Protein AF-A0A418PLF1-F1 (afdb_monomer)

Secondary structure (DSSP, 8-state):
---------PPPHHHHHHHHHHHHHHHHHHHHHHHHHHHHHHHHHHHHHHHHHHHHHHHHHHHHHHHHHHHHGGGS-HHHHHHHHHHHHTT--HHHHHHHHHHHHHHHHHH---HHHHHHHHHHHHHHHHHHHHHHHHHHHHHSTTS---HHHHHHHHHHHHHHHHHHHHHHHHHHHHHHHHHHHHHHHHHHHHHHTT-

Sequence (199 aa):
MALSGSRSFSQTWDELFRQKETQKEYLLLQIGELRLQSGLLKDANRIASIGLNAIGSWRGLEKELHEDFFNSHRRLGPGSQEALKRLNLSGATPELLEIRIGKSSRYWMTQSTDPLFLHWTEKIHQGLLNQCSALKEELLLILGNELQLEDAERAKRIDQLTDQFGGLHRDLSAVQQASLIRLSHQKYLEYELKLLNRF

Mean predicted aligned error: 14.04 Å

Structure (mmCIF, N/CA/C/O backbone):
data_AF-A0A418PLF1-F1
#
_entry.id   AF-A0A418PLF1-F1
#
loop_
_atom_site.group_PDB
_atom_site.id
_atom_site.type_symbol
_atom_site.label_atom_id
_atom_site.label_alt_id
_atom_site.label_comp_id
_atom_site.label_asym_id
_atom_site.label_entity_id
_atom_site.label_seq_id
_atom_site.pdbx_PDB_ins_code
_atom_site.Cartn_x
_atom_site.Cartn_y
_atom_site.Cartn_z
_atom_site.occupancy
_atom_site.B_iso_or_equiv
_atom_site.auth_seq_id
_atom_site.auth_comp_id
_atom_site.auth_asym_id
_atom_site.auth_atom_id
_atom_site.pdbx_PDB_model_num
ATOM 1 N N . MET A 1 1 ? 80.986 -34.439 -13.571 1.00 44.78 1 MET A N 1
ATOM 2 C CA . MET A 1 1 ? 80.891 -32.966 -13.611 1.00 44.78 1 MET A CA 1
ATOM 3 C C . MET A 1 1 ? 81.075 -32.531 -15.059 1.00 44.78 1 MET A C 1
ATOM 5 O O . MET A 1 1 ? 82.186 -32.636 -15.547 1.00 44.78 1 MET A O 1
ATOM 9 N N . ALA A 1 2 ? 80.002 -32.160 -15.762 1.00 40.72 2 ALA A N 1
ATOM 10 C CA . ALA A 1 2 ? 80.029 -31.306 -16.957 1.00 40.72 2 ALA A CA 1
ATOM 11 C C . ALA A 1 2 ? 78.580 -30.949 -17.316 1.00 40.72 2 ALA A C 1
ATOM 13 O O . ALA A 1 2 ? 77.732 -31.824 -17.471 1.00 40.72 2 ALA A O 1
ATOM 14 N N . LEU A 1 3 ? 78.311 -29.648 -17.329 1.00 45.47 3 LEU A N 1
ATOM 15 C CA . LEU A 1 3 ? 77.004 -29.010 -17.404 1.00 45.47 3 LEU A CA 1
ATOM 16 C C . LEU A 1 3 ? 76.482 -29.022 -18.847 1.00 45.47 3 LEU A C 1
ATOM 18 O O . LEU A 1 3 ? 77.189 -28.617 -19.768 1.00 45.47 3 LEU A O 1
ATOM 22 N N . SER A 1 4 ? 75.234 -29.458 -19.028 1.00 46.69 4 SER A N 1
ATOM 23 C CA . SER A 1 4 ? 74.489 -29.299 -20.279 1.00 46.69 4 SER A CA 1
ATOM 24 C C . SER A 1 4 ? 74.198 -27.814 -20.495 1.00 46.69 4 SER A C 1
ATOM 26 O O . SER A 1 4 ? 73.423 -27.217 -19.751 1.00 46.69 4 SER A O 1
ATOM 28 N N . GLY A 1 5 ? 74.847 -27.213 -21.493 1.00 47.91 5 GLY A N 1
ATOM 29 C CA . GLY A 1 5 ? 74.649 -25.820 -21.878 1.00 47.91 5 GLY A CA 1
ATOM 30 C C . GLY A 1 5 ? 73.261 -25.588 -22.469 1.00 47.91 5 GLY A C 1
ATOM 31 O O . GLY A 1 5 ? 72.987 -25.953 -23.612 1.00 47.91 5 GLY A O 1
ATOM 32 N N . SER A 1 6 ? 72.390 -24.947 -21.696 1.00 53.34 6 SER A N 1
ATOM 33 C CA . SER A 1 6 ? 71.121 -24.404 -22.170 1.00 53.34 6 SER A CA 1
ATOM 34 C C . SER A 1 6 ? 71.412 -23.228 -23.103 1.00 53.34 6 SER A C 1
ATOM 36 O O . SER A 1 6 ? 71.920 -22.196 -22.668 1.00 53.34 6 SER A O 1
ATOM 38 N N . ARG A 1 7 ? 71.097 -23.365 -24.396 1.00 47.72 7 ARG A N 1
ATOM 39 C CA . ARG A 1 7 ? 71.069 -22.232 -25.330 1.00 47.72 7 ARG A CA 1
ATOM 40 C C . ARG A 1 7 ? 69.997 -21.254 -24.849 1.00 47.72 7 ARG A C 1
ATOM 42 O O . ARG A 1 7 ? 68.809 -21.513 -25.020 1.00 47.72 7 ARG A O 1
ATOM 49 N N . SER A 1 8 ? 70.406 -20.150 -24.231 1.00 53.91 8 SER A N 1
ATOM 50 C CA . SER A 1 8 ? 69.512 -19.035 -23.947 1.00 53.91 8 SER A CA 1
ATOM 51 C C . SER A 1 8 ? 69.210 -18.333 -25.268 1.00 53.91 8 SER A C 1
ATOM 53 O O . SER A 1 8 ? 70.040 -17.584 -25.784 1.00 53.91 8 SER A O 1
ATOM 55 N N . PHE A 1 9 ? 68.041 -18.593 -25.843 1.00 57.88 9 PHE A N 1
ATOM 56 C CA . PHE A 1 9 ? 67.468 -17.672 -26.816 1.00 57.88 9 PHE A CA 1
ATOM 57 C C . PHE A 1 9 ? 67.209 -16.355 -26.078 1.00 57.88 9 PHE A C 1
ATOM 59 O O . PHE A 1 9 ? 66.324 -16.275 -25.228 1.00 57.88 9 PHE A O 1
ATOM 66 N N . SER A 1 10 ? 68.043 -15.345 -26.326 1.00 62.28 10 SER A N 1
ATOM 67 C CA . SER A 1 10 ? 67.745 -13.987 -25.883 1.00 62.28 10 SER A CA 1
ATOM 68 C C . SER A 1 10 ? 66.500 -13.531 -26.629 1.00 62.28 10 SER A C 1
ATOM 70 O O . SER A 1 10 ? 66.473 -13.626 -27.858 1.00 62.28 10 SER A O 1
ATOM 72 N N . GLN A 1 11 ? 65.497 -13.048 -25.897 1.00 60.09 11 GLN A N 1
ATOM 73 C CA . GLN A 1 11 ? 64.293 -12.484 -26.501 1.00 60.09 11 GLN A CA 1
ATOM 74 C C . GLN A 1 11 ? 64.693 -11.441 -27.542 1.00 60.09 11 GLN A C 1
ATOM 76 O O . GLN A 1 11 ? 65.498 -10.545 -27.269 1.00 60.09 11 GLN A O 1
ATOM 81 N N . THR A 1 12 ? 64.166 -11.596 -28.749 1.00 71.88 12 THR A N 1
ATOM 82 C CA . THR A 1 12 ? 64.401 -10.623 -29.817 1.00 71.88 12 THR A CA 1
ATOM 83 C C . THR A 1 12 ? 63.711 -9.305 -29.473 1.00 71.88 12 THR A C 1
ATOM 85 O O . THR A 1 12 ? 62.715 -9.281 -28.748 1.00 71.88 12 THR A O 1
ATOM 88 N N . TRP A 1 13 ? 64.234 -8.181 -29.974 1.00 65.88 13 TRP A N 1
ATOM 89 C CA . TRP A 1 13 ? 63.613 -6.870 -29.751 1.00 65.88 13 TRP A CA 1
ATOM 90 C C . TRP A 1 13 ? 62.137 -6.872 -30.171 1.00 65.88 13 TRP A C 1
ATOM 92 O O . TRP A 1 13 ? 61.305 -6.352 -29.434 1.00 65.88 13 TRP A O 1
ATOM 102 N N . ASP A 1 14 ? 61.797 -7.561 -31.263 1.00 65.38 14 ASP A N 1
ATOM 103 C CA . ASP A 1 14 ? 60.417 -7.736 -31.726 1.00 65.38 14 ASP A CA 1
ATOM 104 C C . ASP A 1 14 ? 59.530 -8.513 -30.733 1.00 65.38 14 ASP A C 1
ATOM 106 O O . ASP A 1 14 ? 58.369 -8.151 -30.532 1.00 65.38 14 ASP A O 1
ATOM 110 N N . GLU A 1 15 ? 60.056 -9.531 -30.041 1.00 69.00 15 GLU A N 1
ATOM 111 C CA . GLU A 1 15 ? 59.336 -10.224 -28.959 1.00 69.00 15 GLU A CA 1
ATOM 112 C C . GLU A 1 15 ? 59.131 -9.330 -27.735 1.00 69.00 15 GLU A C 1
ATOM 114 O O . GLU A 1 15 ? 58.056 -9.342 -27.137 1.00 69.00 15 GLU A O 1
ATOM 119 N N . LEU A 1 16 ? 60.135 -8.527 -27.377 1.00 73.19 16 LEU A N 1
ATOM 120 C CA . LEU A 1 16 ? 60.061 -7.572 -26.268 1.00 73.19 16 LEU A CA 1
ATOM 121 C C . LEU A 1 16 ? 59.040 -6.460 -26.543 1.00 73.19 16 LEU A C 1
ATOM 123 O O . LEU A 1 16 ? 58.307 -6.050 -25.638 1.00 73.19 16 LEU A O 1
ATOM 127 N N . PHE A 1 17 ? 58.967 -5.983 -27.788 1.00 69.00 17 PHE A N 1
ATOM 128 C CA . PHE A 1 17 ? 57.969 -5.002 -28.206 1.00 69.00 17 PHE A CA 1
ATOM 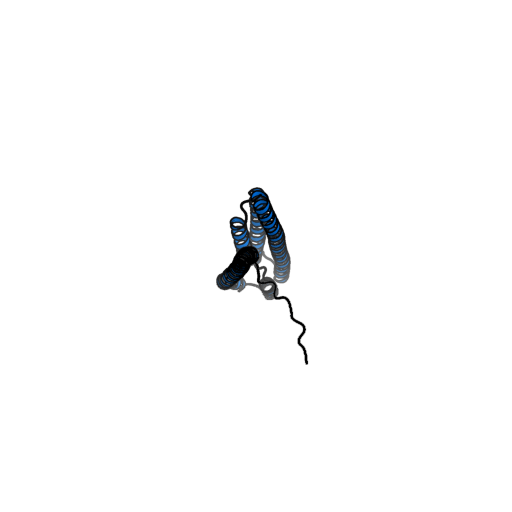129 C C . PHE A 1 17 ? 56.560 -5.609 -28.242 1.00 69.00 17 PHE A C 1
ATOM 131 O O . PHE A 1 17 ? 55.656 -5.018 -27.644 1.00 69.00 17 PHE A O 1
ATOM 138 N N . ARG A 1 18 ? 56.375 -6.815 -28.803 1.00 70.12 18 ARG A N 1
ATOM 139 C CA . ARG A 1 18 ? 55.071 -7.510 -28.791 1.00 70.12 18 ARG A CA 1
ATOM 140 C C . ARG A 1 18 ? 54.601 -7.856 -27.379 1.00 70.12 18 ARG A C 1
ATOM 142 O O . ARG A 1 18 ? 53.444 -7.621 -27.063 1.00 70.12 18 ARG A O 1
ATOM 149 N N . GLN A 1 19 ? 55.478 -8.330 -26.490 1.00 69.50 19 GLN A N 1
ATOM 150 C CA . GLN A 1 19 ? 55.105 -8.616 -25.096 1.00 69.50 19 GLN A CA 1
ATOM 151 C C . GLN A 1 19 ? 54.603 -7.372 -24.360 1.00 69.50 19 GLN A C 1
ATOM 153 O O . GLN A 1 19 ? 53.626 -7.446 -23.616 1.00 69.50 19 GLN A O 1
ATOM 158 N N . LYS A 1 20 ? 55.244 -6.217 -24.571 1.00 71.31 20 LYS A N 1
ATOM 159 C CA . LYS A 1 20 ? 54.795 -4.952 -23.974 1.00 71.31 20 LYS A CA 1
ATOM 160 C C . LYS A 1 20 ? 53.464 -4.478 -24.548 1.00 71.31 20 LYS A C 1
ATOM 162 O O . LYS A 1 20 ? 52.674 -3.886 -23.817 1.00 71.31 20 LYS A O 1
ATOM 167 N N . GLU A 1 21 ? 53.216 -4.711 -25.830 1.00 72.06 21 GLU A N 1
ATOM 168 C CA . GLU A 1 21 ? 51.938 -4.408 -26.475 1.00 72.06 21 GLU A CA 1
ATOM 169 C C . GLU A 1 21 ? 50.812 -5.289 -25.913 1.00 72.06 21 GLU A C 1
ATOM 171 O O . GLU A 1 21 ? 49.817 -4.767 -25.412 1.00 72.06 21 GLU A O 1
ATOM 176 N N . THR A 1 22 ? 51.031 -6.603 -25.829 1.00 73.62 22 THR A N 1
ATOM 177 C CA . THR A 1 22 ? 50.075 -7.555 -25.241 1.00 73.62 22 THR A CA 1
ATOM 178 C C . THR A 1 22 ? 49.804 -7.267 -23.759 1.00 73.62 22 THR A C 1
ATOM 180 O O . THR A 1 22 ? 48.664 -7.334 -23.305 1.00 73.62 22 THR A O 1
ATOM 183 N N . GLN A 1 23 ? 50.820 -6.877 -22.980 1.00 71.00 23 GLN A N 1
ATOM 184 C CA . GLN A 1 23 ? 50.623 -6.471 -21.581 1.00 71.00 23 GLN A CA 1
ATOM 185 C C . GLN A 1 23 ? 49.741 -5.226 -21.448 1.00 71.00 23 GLN A C 1
ATOM 187 O O . GLN A 1 23 ? 48.938 -5.148 -20.519 1.00 71.00 23 GLN A O 1
ATOM 192 N N . LYS A 1 24 ? 49.860 -4.261 -22.368 1.00 69.19 24 LYS A N 1
ATOM 193 C CA . LYS A 1 24 ? 48.998 -3.071 -22.378 1.00 69.19 24 LYS A CA 1
ATOM 194 C C . LYS A 1 24 ? 47.545 -3.429 -22.690 1.00 69.19 24 LYS A C 1
ATOM 196 O O . LYS A 1 24 ? 46.654 -2.879 -22.047 1.00 69.19 24 LYS A O 1
ATOM 201 N N . GLU A 1 25 ? 47.302 -4.359 -23.613 1.00 67.75 25 GLU A N 1
ATOM 202 C CA . GLU A 1 25 ? 45.951 -4.856 -23.917 1.00 67.75 25 GLU A CA 1
ATOM 203 C C . GLU A 1 25 ? 45.311 -5.556 -22.712 1.00 67.75 25 GLU A C 1
ATOM 205 O O . GLU A 1 25 ? 44.173 -5.247 -22.352 1.00 67.75 25 GLU A O 1
ATOM 210 N N . TYR A 1 26 ? 46.056 -6.426 -22.022 1.00 61.84 26 TYR A N 1
ATOM 211 C CA . TYR A 1 26 ? 45.576 -7.068 -20.793 1.00 61.84 26 TYR A CA 1
ATOM 212 C C . TYR A 1 26 ? 45.258 -6.055 -19.688 1.00 61.84 26 TYR A C 1
ATOM 214 O O . TYR A 1 26 ? 44.235 -6.182 -19.014 1.00 61.84 26 TYR A O 1
ATOM 222 N N . LEU A 1 27 ? 46.093 -5.025 -19.519 1.00 68.75 27 LEU A N 1
ATOM 223 C CA . LEU A 1 27 ? 45.847 -3.971 -18.533 1.00 68.75 27 LEU A CA 1
ATOM 224 C C . LEU A 1 27 ? 44.577 -3.168 -18.857 1.00 68.75 27 LEU A C 1
ATOM 226 O O . LEU A 1 27 ? 43.816 -2.821 -17.956 1.00 68.75 27 LEU A O 1
ATOM 230 N N . LEU A 1 28 ? 44.322 -2.890 -20.139 1.00 56.00 28 LEU A N 1
ATOM 231 C CA . LEU A 1 28 ? 43.099 -2.221 -20.593 1.00 56.00 28 LEU A CA 1
ATOM 232 C C . LEU A 1 28 ? 41.850 -3.064 -20.312 1.00 56.00 28 LEU A C 1
ATOM 234 O O . LEU A 1 28 ? 40.846 -2.519 -19.846 1.00 56.00 28 LEU A O 1
ATOM 238 N N . LEU A 1 29 ? 41.925 -4.380 -20.534 1.00 58.84 29 LEU A N 1
ATOM 239 C CA . LEU A 1 29 ? 40.847 -5.312 -20.201 1.00 58.84 29 LEU A CA 1
ATOM 240 C C . LEU A 1 29 ? 40.550 -5.310 -18.695 1.00 58.84 29 LEU A C 1
ATOM 242 O O . LEU A 1 29 ? 39.398 -5.144 -18.297 1.00 58.84 29 LEU A O 1
ATOM 246 N N . GLN A 1 30 ? 41.591 -5.386 -17.862 1.00 56.16 30 GLN A N 1
ATOM 247 C CA . GLN A 1 30 ? 41.463 -5.347 -16.401 1.00 56.16 30 GLN A CA 1
ATOM 248 C C . GLN A 1 30 ? 40.863 -4.023 -15.905 1.00 56.16 30 GLN A C 1
ATOM 250 O O . GLN A 1 30 ? 40.005 -4.013 -15.024 1.00 56.16 30 GLN A O 1
ATOM 255 N N . ILE A 1 31 ? 41.254 -2.891 -16.500 1.00 67.81 31 ILE A N 1
ATOM 256 C CA . ILE A 1 31 ? 40.656 -1.582 -16.193 1.00 67.81 31 ILE A CA 1
ATOM 257 C C . ILE A 1 31 ? 39.174 -1.549 -16.598 1.00 67.81 31 ILE A C 1
ATOM 259 O O . ILE A 1 31 ? 38.354 -0.964 -15.885 1.00 67.81 31 ILE A O 1
ATOM 263 N N . GLY A 1 32 ? 38.811 -2.169 -17.723 1.00 49.88 32 GLY A N 1
ATOM 264 C CA . GLY A 1 32 ? 37.422 -2.309 -18.163 1.00 49.88 32 GLY A CA 1
ATOM 265 C C . GLY A 1 32 ? 36.574 -3.137 -17.193 1.00 49.88 32 GLY A C 1
ATOM 266 O O . GLY A 1 32 ? 35.483 -2.713 -16.808 1.00 49.88 32 GLY A O 1
ATOM 267 N N . GLU A 1 33 ? 37.102 -4.270 -16.740 1.00 50.25 33 GLU A N 1
ATOM 268 C CA . GLU A 1 33 ? 36.430 -5.189 -15.818 1.00 50.25 33 GLU A CA 1
ATOM 269 C C . GLU A 1 33 ? 36.221 -4.564 -14.428 1.00 50.25 33 GLU A C 1
ATOM 271 O O . GLU A 1 33 ? 35.115 -4.592 -13.881 1.00 50.25 33 GLU A O 1
ATOM 276 N N . LEU A 1 34 ? 37.237 -3.866 -13.907 1.00 57.78 34 LEU A N 1
ATOM 277 C CA . LEU A 1 34 ? 37.142 -3.104 -12.656 1.00 57.78 34 LEU A CA 1
ATOM 278 C C . LEU A 1 34 ? 36.112 -1.966 -12.738 1.00 57.78 34 LEU A C 1
ATOM 280 O O . LEU A 1 34 ? 35.411 -1.686 -11.763 1.00 57.78 34 LEU A O 1
ATOM 284 N N . ARG A 1 35 ? 35.969 -1.315 -13.901 1.00 54.28 35 ARG A N 1
ATOM 285 C CA . ARG A 1 35 ? 34.933 -0.288 -14.118 1.00 54.28 35 ARG A CA 1
ATOM 286 C C . ARG A 1 35 ? 33.529 -0.884 -14.121 1.00 54.28 35 ARG A C 1
ATOM 288 O O . ARG A 1 35 ? 32.618 -0.264 -13.574 1.00 54.28 35 ARG A O 1
ATOM 295 N N . LEU A 1 36 ? 33.359 -2.074 -14.692 1.00 50.44 36 LEU A N 1
ATOM 296 C CA . LEU A 1 36 ? 32.073 -2.766 -14.752 1.00 50.44 36 LEU A CA 1
ATOM 297 C C . LEU A 1 36 ? 31.630 -3.239 -13.359 1.00 50.44 36 LEU A C 1
ATOM 299 O O . LEU A 1 36 ? 30.505 -2.960 -12.941 1.00 50.44 36 LEU A O 1
ATOM 303 N N . GLN A 1 37 ? 32.544 -3.836 -12.589 1.00 55.59 37 GLN A N 1
ATOM 304 C CA . GLN A 1 37 ? 32.298 -4.205 -11.190 1.00 55.59 37 GLN A CA 1
ATOM 305 C C . GLN A 1 37 ? 32.042 -2.976 -10.301 1.00 55.59 37 GLN A C 1
ATOM 307 O O . GLN A 1 37 ? 31.135 -2.998 -9.472 1.00 55.59 37 GLN A O 1
ATOM 312 N N . SER A 1 38 ? 32.767 -1.868 -10.506 1.00 50.72 38 SER A N 1
ATOM 313 C CA . SER A 1 38 ? 32.510 -0.603 -9.799 1.00 50.72 38 SER A CA 1
ATOM 314 C C . SER A 1 38 ? 31.127 -0.022 -10.123 1.00 50.72 38 SER A C 1
ATOM 316 O O . SER A 1 38 ? 30.462 0.514 -9.234 1.00 50.72 38 SER A O 1
ATOM 318 N N . GLY A 1 39 ? 30.668 -0.157 -11.372 1.00 54.94 39 GLY A N 1
ATOM 319 C CA . GLY A 1 39 ? 29.313 0.208 -11.791 1.00 54.94 39 GLY A CA 1
ATOM 320 C C . GLY A 1 39 ? 28.241 -0.617 -11.079 1.00 54.94 39 GLY A C 1
ATOM 321 O O . GLY A 1 39 ? 27.340 -0.045 -10.469 1.00 54.94 39 GLY A O 1
ATOM 322 N N . LEU A 1 40 ? 28.395 -1.944 -11.058 1.00 50.78 40 LEU A N 1
ATOM 323 C CA . LEU A 1 40 ? 27.488 -2.854 -10.348 1.00 50.78 40 LEU A CA 1
ATOM 324 C C . LEU A 1 40 ? 27.438 -2.573 -8.840 1.00 50.78 40 LEU A C 1
ATOM 326 O O . LEU A 1 40 ? 26.356 -2.564 -8.256 1.00 50.78 40 LEU A O 1
ATOM 330 N N . LEU A 1 41 ? 28.581 -2.280 -8.210 1.00 52.84 41 LEU A N 1
ATOM 331 C CA . LEU A 1 41 ? 28.632 -1.928 -6.788 1.00 52.84 41 LEU A CA 1
ATOM 332 C C . LEU A 1 41 ? 27.906 -0.606 -6.504 1.00 52.84 41 LEU A C 1
ATOM 334 O O . LEU A 1 41 ? 27.189 -0.490 -5.511 1.00 52.84 41 LEU A O 1
ATOM 338 N N . LYS A 1 42 ? 28.067 0.393 -7.382 1.00 59.31 42 LYS A N 1
ATOM 339 C CA . LYS A 1 42 ? 27.353 1.675 -7.286 1.00 59.31 42 LYS A CA 1
ATOM 340 C C . LYS A 1 42 ? 25.851 1.497 -7.465 1.00 59.31 42 LYS A C 1
ATOM 342 O O . LYS A 1 42 ? 25.088 2.110 -6.721 1.00 59.31 42 LYS A O 1
ATOM 347 N N . ASP A 1 43 ? 25.426 0.650 -8.397 1.00 56.91 43 ASP A N 1
ATOM 348 C CA . ASP A 1 43 ? 24.012 0.347 -8.603 1.00 56.91 43 ASP A CA 1
ATOM 349 C C . ASP A 1 43 ? 23.412 -0.425 -7.425 1.00 56.91 43 ASP A C 1
ATOM 351 O O . ASP A 1 43 ? 22.347 -0.044 -6.947 1.00 56.91 43 ASP A O 1
ATOM 355 N N . ALA A 1 44 ? 24.112 -1.422 -6.879 1.00 46.97 44 ALA A N 1
ATOM 356 C CA . AL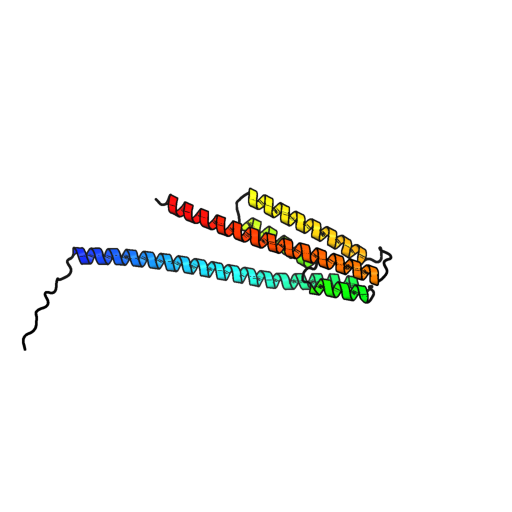A A 1 44 ? 23.681 -2.135 -5.677 1.00 46.97 44 ALA A CA 1
ATOM 357 C C . ALA A 1 44 ? 23.558 -1.194 -4.466 1.00 46.97 44 ALA A C 1
ATOM 359 O O . ALA A 1 44 ? 22.565 -1.237 -3.741 1.00 46.97 44 ALA A O 1
ATOM 360 N N . ASN A 1 45 ? 24.521 -0.286 -4.284 1.00 45.03 45 ASN A N 1
ATOM 361 C CA . ASN A 1 45 ? 24.503 0.681 -3.188 1.00 45.03 45 ASN A CA 1
ATOM 362 C C . ASN A 1 45 ? 23.394 1.735 -3.372 1.00 45.03 45 ASN A C 1
ATOM 364 O O . ASN A 1 45 ? 22.720 2.122 -2.418 1.00 45.03 45 ASN A O 1
ATOM 368 N N . ARG A 1 46 ? 23.129 2.148 -4.619 1.00 51.69 46 ARG A N 1
ATOM 369 C CA . ARG A 1 46 ? 21.999 3.018 -4.970 1.00 51.69 46 ARG A CA 1
ATOM 370 C C . ARG A 1 46 ? 20.659 2.325 -4.720 1.00 51.69 46 ARG A C 1
ATOM 372 O O . ARG A 1 46 ? 19.774 2.942 -4.138 1.00 51.69 46 ARG A O 1
ATOM 379 N N . ILE A 1 47 ? 20.514 1.053 -5.094 1.00 47.88 47 ILE A N 1
ATOM 380 C CA . ILE A 1 47 ? 19.313 0.246 -4.824 1.00 47.88 47 ILE A CA 1
ATOM 381 C C . ILE A 1 47 ? 19.100 0.088 -3.314 1.00 47.88 47 ILE A C 1
ATOM 383 O O . ILE A 1 47 ? 17.990 0.310 -2.836 1.00 47.88 47 ILE A O 1
ATOM 387 N N . ALA A 1 48 ? 20.152 -0.213 -2.548 1.00 47.97 48 ALA A N 1
ATOM 388 C CA . ALA A 1 48 ? 20.078 -0.321 -1.092 1.00 47.97 48 ALA A CA 1
ATOM 389 C C . ALA A 1 48 ? 19.707 1.018 -0.429 1.00 47.97 48 ALA A C 1
ATOM 391 O O . ALA A 1 48 ? 18.845 1.053 0.445 1.00 47.97 48 ALA A O 1
ATOM 392 N N . SER A 1 49 ? 20.292 2.133 -0.876 1.00 38.91 49 SER A N 1
ATOM 393 C CA . SER A 1 49 ? 19.992 3.475 -0.358 1.00 38.91 49 SER A CA 1
ATOM 394 C C . SER A 1 49 ? 18.565 3.929 -0.690 1.00 38.91 49 SER A C 1
ATOM 396 O O . SER A 1 49 ? 17.864 4.451 0.179 1.00 38.91 49 SER A O 1
ATOM 398 N N . ILE A 1 50 ? 18.095 3.669 -1.916 1.00 56.44 50 ILE A N 1
ATOM 399 C CA . ILE A 1 50 ? 16.700 3.908 -2.313 1.00 56.44 50 ILE A CA 1
ATOM 400 C C . ILE A 1 50 ? 15.765 3.029 -1.479 1.00 56.44 50 ILE A C 1
ATOM 402 O O . ILE A 1 50 ? 14.761 3.530 -0.980 1.00 56.44 50 ILE A O 1
ATOM 406 N N . GLY A 1 51 ? 16.110 1.755 -1.267 1.00 44.81 51 GLY A N 1
ATOM 407 C CA . GLY A 1 51 ? 15.354 0.831 -0.423 1.00 44.81 51 GLY A CA 1
ATOM 408 C C . GLY A 1 51 ? 15.246 1.307 1.028 1.00 44.81 51 GLY A C 1
ATOM 409 O O . GLY A 1 51 ? 14.144 1.386 1.561 1.00 44.81 51 GLY A O 1
ATOM 410 N N . LEU A 1 52 ? 16.357 1.704 1.654 1.00 44.03 52 LEU A N 1
ATOM 411 C CA . LEU A 1 52 ? 16.386 2.172 3.045 1.00 44.03 52 LEU A CA 1
ATOM 412 C C . LEU A 1 52 ? 15.617 3.489 3.240 1.00 44.03 52 LEU A C 1
ATOM 414 O O . LEU A 1 52 ? 14.838 3.604 4.186 1.00 44.03 52 LEU A O 1
ATOM 418 N N . ASN A 1 53 ? 15.754 4.452 2.323 1.00 46.91 53 ASN A N 1
ATOM 419 C CA . ASN A 1 53 ? 14.972 5.696 2.358 1.00 46.91 53 ASN A CA 1
ATOM 420 C C . ASN A 1 53 ? 13.484 5.456 2.062 1.00 46.91 53 ASN A C 1
ATOM 422 O O . ASN A 1 53 ? 12.604 6.087 2.661 1.00 46.91 53 ASN A O 1
ATOM 426 N N . ALA A 1 54 ? 13.176 4.515 1.166 1.00 51.66 54 ALA A N 1
ATOM 427 C CA . ALA A 1 54 ? 11.808 4.100 0.902 1.00 51.66 54 ALA A CA 1
ATOM 428 C C . ALA A 1 54 ? 11.176 3.444 2.136 1.00 51.66 54 ALA A C 1
ATOM 430 O O . ALA A 1 54 ? 10.024 3.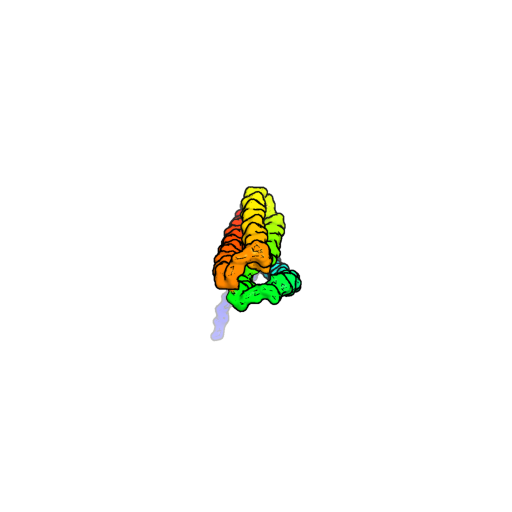758 2.417 1.00 51.66 54 ALA A O 1
ATOM 431 N N . ILE A 1 55 ? 11.911 2.611 2.884 1.00 46.41 55 ILE A N 1
ATOM 432 C CA . ILE A 1 55 ? 11.458 1.990 4.140 1.00 46.41 55 ILE A CA 1
ATOM 433 C C . ILE A 1 55 ? 11.261 3.050 5.237 1.00 46.41 55 ILE A C 1
ATOM 435 O O . ILE A 1 55 ? 10.237 3.037 5.914 1.00 46.41 55 ILE A O 1
ATOM 439 N N . GLY A 1 56 ? 12.190 4.001 5.391 1.00 49.25 56 GLY A N 1
ATOM 440 C CA . GLY A 1 56 ? 12.094 5.066 6.400 1.00 49.25 56 GLY A CA 1
ATOM 441 C C . GLY A 1 56 ? 10.897 6.003 6.191 1.00 49.25 56 GLY A C 1
ATOM 442 O O . GLY A 1 56 ? 10.124 6.234 7.117 1.00 49.25 56 GLY A O 1
ATOM 443 N N . SER A 1 57 ? 10.697 6.486 4.961 1.00 53.41 57 SER A N 1
ATOM 444 C CA . SER A 1 57 ? 9.538 7.323 4.596 1.00 53.41 57 SER A CA 1
ATOM 445 C C . SER A 1 57 ? 8.209 6.568 4.674 1.00 53.41 57 SER A C 1
ATOM 447 O O . SER A 1 57 ? 7.182 7.139 5.030 1.00 53.41 57 SER A O 1
ATOM 449 N N . TRP A 1 58 ? 8.228 5.272 4.357 1.00 53.56 58 TRP A N 1
ATOM 450 C CA . TRP A 1 58 ? 7.064 4.401 4.460 1.00 53.56 58 TRP A CA 1
ATOM 451 C C . TRP A 1 58 ? 6.611 4.215 5.904 1.00 53.56 58 TRP A C 1
ATOM 453 O O . TRP A 1 58 ? 5.431 4.374 6.183 1.00 53.56 58 TRP A O 1
ATOM 463 N N . ARG A 1 59 ? 7.557 3.998 6.823 1.00 54.12 59 ARG A N 1
ATOM 464 C CA . ARG A 1 59 ? 7.276 3.802 8.249 1.00 54.12 59 ARG A CA 1
ATOM 465 C C . ARG A 1 59 ? 6.615 5.017 8.914 1.00 54.12 59 ARG A C 1
ATOM 467 O O . ARG A 1 59 ? 5.820 4.843 9.830 1.00 54.12 59 ARG A O 1
ATOM 474 N N . GLY A 1 60 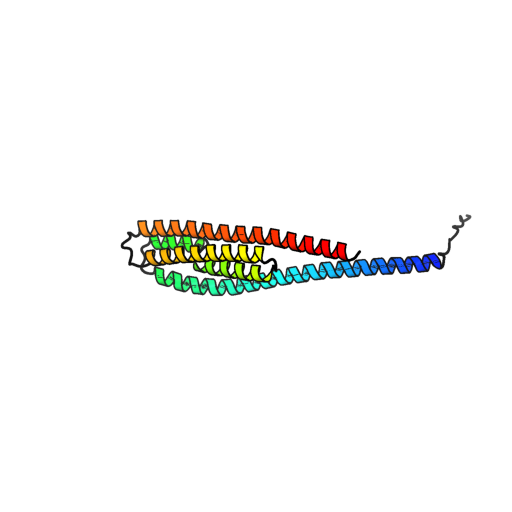? 6.956 6.234 8.477 1.00 56.56 60 GLY A N 1
ATOM 475 C CA . GLY A 1 60 ? 6.353 7.475 8.982 1.00 56.56 60 GLY A CA 1
ATOM 476 C C . GLY A 1 60 ? 4.908 7.662 8.517 1.00 56.56 60 GLY A C 1
ATOM 477 O O . GLY A 1 60 ? 4.026 7.848 9.348 1.00 56.56 60 GLY A O 1
ATOM 478 N N . LEU A 1 61 ? 4.671 7.527 7.207 1.00 57.81 61 LEU A N 1
ATOM 479 C CA . LEU A 1 61 ? 3.330 7.596 6.611 1.00 57.81 61 LEU A CA 1
ATOM 480 C C . LEU A 1 61 ? 2.407 6.501 7.151 1.00 57.81 61 LEU A C 1
ATOM 482 O O . LEU A 1 61 ? 1.276 6.777 7.526 1.00 57.81 61 LEU A O 1
ATOM 486 N N . GLU A 1 62 ? 2.900 5.263 7.224 1.00 56.81 62 GLU A N 1
ATOM 487 C CA . GLU A 1 62 ? 2.142 4.128 7.748 1.00 56.81 62 GLU A CA 1
ATOM 488 C C . GLU A 1 62 ? 1.640 4.405 9.173 1.00 56.81 62 GLU A C 1
ATOM 490 O O . GLU A 1 62 ? 0.480 4.148 9.476 1.00 56.81 62 GLU A O 1
ATOM 495 N N . LYS A 1 63 ? 2.471 5.002 10.036 1.00 60.81 63 LYS A N 1
ATOM 496 C CA . LYS A 1 63 ? 2.079 5.326 11.411 1.00 60.81 63 LYS A CA 1
ATOM 497 C C . LYS A 1 63 ? 0.953 6.368 11.486 1.00 60.81 63 LYS A C 1
ATOM 499 O O . LYS A 1 63 ? 0.016 6.169 12.251 1.00 60.81 63 LYS A O 1
ATOM 504 N N . GLU A 1 64 ? 1.049 7.452 10.720 1.00 60.31 64 GLU A N 1
ATOM 505 C CA . GLU A 1 64 ? 0.058 8.542 10.714 1.00 60.31 64 GLU A CA 1
ATOM 506 C C . GLU A 1 64 ? -1.304 8.055 10.191 1.00 60.31 64 GLU A C 1
ATOM 508 O O . GLU A 1 64 ? -2.342 8.294 10.801 1.00 60.31 64 GLU A O 1
ATOM 513 N N . LEU A 1 65 ? -1.282 7.237 9.136 1.00 62.38 65 LEU A N 1
ATOM 514 C CA . LEU A 1 65 ? -2.479 6.628 8.554 1.00 62.38 65 LEU A CA 1
ATOM 515 C C . LEU A 1 65 ? -3.137 5.600 9.488 1.00 62.38 65 LEU A C 1
ATOM 517 O O . LEU A 1 65 ? -4.363 5.559 9.589 1.00 62.38 65 LEU A O 1
ATOM 521 N N . HIS A 1 66 ? -2.347 4.811 10.224 1.00 58.62 66 HIS A N 1
ATOM 522 C CA . HIS A 1 66 ? -2.887 3.914 11.250 1.00 58.62 66 HIS A CA 1
ATOM 523 C C . HIS A 1 66 ? -3.554 4.687 12.393 1.00 58.62 66 HIS A C 1
ATOM 525 O O . HIS A 1 66 ? -4.589 4.247 12.884 1.00 58.62 66 HIS A O 1
ATOM 531 N N . GLU A 1 67 ? -3.011 5.829 12.824 1.00 59.88 67 GLU A N 1
ATOM 532 C CA . GLU A 1 67 ? -3.623 6.640 13.888 1.00 59.88 67 GLU A CA 1
ATOM 533 C C . GLU A 1 67 ? -5.008 7.174 13.483 1.00 59.88 67 GLU A C 1
ATOM 535 O O . GLU A 1 67 ? -5.968 7.015 14.248 1.00 59.88 67 GLU A O 1
ATOM 540 N N . ASP A 1 68 ? -5.148 7.717 12.272 1.00 60.12 68 ASP A N 1
ATOM 541 C CA . ASP A 1 68 ? -6.433 8.186 11.734 1.00 60.12 68 ASP A CA 1
ATOM 542 C C . ASP A 1 68 ? -7.437 7.044 11.569 1.00 60.12 68 ASP A C 1
ATOM 544 O O . ASP A 1 68 ? -8.596 7.155 11.992 1.00 60.12 68 ASP A O 1
ATOM 548 N N . PHE A 1 69 ? -6.964 5.908 11.045 1.00 62.66 69 PHE A N 1
ATOM 549 C CA . PHE A 1 69 ? -7.738 4.681 10.968 1.00 62.66 69 PHE A CA 1
ATOM 550 C C . PHE A 1 69 ? -8.234 4.306 12.368 1.00 62.66 69 PHE A C 1
ATOM 552 O O . PHE A 1 69 ? -9.433 4.374 12.624 1.00 62.66 69 PHE A O 1
ATOM 559 N N . PHE A 1 70 ? -7.364 3.998 13.333 1.00 60.59 70 PHE A N 1
ATOM 560 C CA . PHE A 1 70 ? -7.750 3.557 14.684 1.00 60.59 70 PHE A CA 1
ATOM 561 C C . PHE A 1 70 ? -8.686 4.522 15.426 1.00 60.59 70 PHE A C 1
ATOM 563 O O . PHE A 1 70 ? -9.539 4.072 16.196 1.00 60.59 70 PHE A O 1
ATOM 570 N N . ASN A 1 71 ? -8.588 5.829 15.183 1.00 62.75 71 ASN A N 1
ATOM 571 C CA . ASN A 1 71 ? -9.494 6.808 15.779 1.00 62.75 71 ASN A CA 1
ATOM 572 C C . ASN A 1 71 ? -10.944 6.673 15.283 1.00 62.75 71 ASN A C 1
ATOM 574 O O . ASN A 1 71 ? -11.865 6.839 16.087 1.00 62.75 71 ASN A O 1
ATOM 578 N N . SER A 1 72 ? -11.163 6.284 14.023 1.00 57.88 72 SER A N 1
ATOM 579 C CA . SER A 1 72 ? -12.508 6.011 13.484 1.00 57.88 72 SER A CA 1
ATOM 580 C C . SER A 1 72 ? -13.184 4.772 14.109 1.00 57.88 72 SER A C 1
ATOM 582 O O . SER A 1 72 ? -14.408 4.715 14.213 1.00 57.88 72 SER A O 1
ATOM 584 N N . HIS A 1 73 ? -12.404 3.823 14.645 1.00 62.16 73 HIS A N 1
ATOM 585 C CA . HIS A 1 73 ? -12.882 2.520 15.139 1.00 62.16 73 HIS A CA 1
ATOM 586 C C . HIS A 1 73 ? -13.402 2.504 16.583 1.00 62.16 73 HIS A C 1
ATOM 588 O O . HIS A 1 73 ? -13.994 1.511 17.010 1.00 62.16 73 HIS A O 1
ATOM 594 N N . ARG A 1 74 ? -13.220 3.582 17.361 1.00 58.16 74 ARG A N 1
ATOM 595 C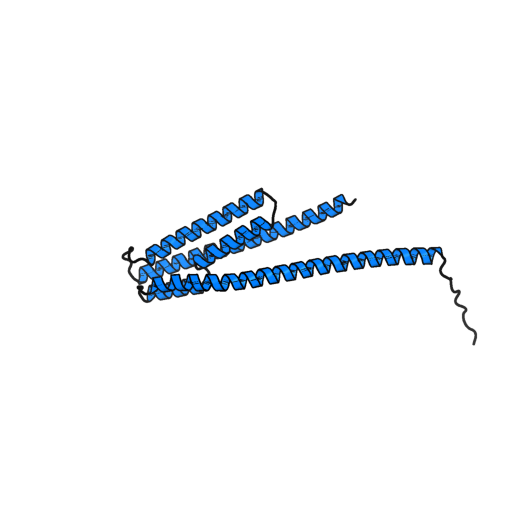 CA . ARG A 1 74 ? -13.573 3.614 18.801 1.00 58.16 74 ARG A CA 1
ATOM 596 C C . ARG A 1 74 ? -15.074 3.462 19.104 1.00 58.16 74 ARG A C 1
ATOM 598 O O . ARG A 1 74 ? -15.433 3.343 20.270 1.00 58.16 74 ARG A O 1
ATOM 605 N N . ARG A 1 75 ? -15.949 3.472 18.091 1.00 69.44 75 ARG A N 1
ATOM 606 C CA . ARG A 1 75 ? -17.411 3.297 18.228 1.00 69.44 75 ARG A CA 1
ATOM 607 C C . ARG A 1 75 ? -17.921 1.899 17.843 1.00 69.44 75 ARG A C 1
ATOM 609 O O . ARG A 1 75 ? -19.127 1.682 17.873 1.00 69.44 75 ARG A O 1
ATOM 616 N N . LEU A 1 76 ? -17.039 0.970 17.477 1.00 80.06 76 LEU A N 1
ATOM 617 C CA . LEU A 1 76 ? -17.421 -0.340 16.938 1.00 80.06 76 LEU A CA 1
ATOM 618 C C . LEU A 1 76 ? -17.540 -1.428 18.004 1.00 80.06 76 LEU A C 1
ATOM 620 O O . LEU A 1 76 ? -16.856 -1.379 19.027 1.00 80.06 76 LEU A O 1
ATOM 624 N N . GLY A 1 77 ? -18.370 -2.436 17.725 1.00 86.69 77 GLY A N 1
ATOM 625 C CA . GLY A 1 77 ? -18.475 -3.643 18.539 1.00 86.69 77 GLY A CA 1
ATOM 626 C C . GLY A 1 77 ? -17.242 -4.557 18.428 1.00 86.69 77 GLY A C 1
ATOM 627 O O . GLY A 1 77 ? -16.373 -4.352 17.573 1.00 86.69 77 GLY A O 1
ATOM 628 N N . PRO A 1 78 ? -17.127 -5.552 19.325 1.00 90.19 78 PRO A N 1
ATOM 629 C CA . PRO A 1 78 ? -15.924 -6.370 19.471 1.00 90.19 78 PRO A CA 1
ATOM 630 C C . PRO A 1 78 ? -15.600 -7.214 18.231 1.00 90.19 78 PRO A C 1
ATOM 632 O O . PRO A 1 78 ? -14.425 -7.342 17.887 1.00 90.19 78 PRO A O 1
ATOM 635 N N . GLY A 1 79 ? -16.605 -7.747 17.529 1.00 91.81 79 GLY A N 1
ATOM 636 C CA . GLY A 1 79 ? -16.388 -8.553 16.326 1.00 91.81 79 GLY A CA 1
ATOM 637 C C . GLY A 1 79 ? -15.822 -7.716 15.183 1.00 91.81 79 GLY A C 1
ATOM 638 O O . GLY A 1 79 ? -14.852 -8.114 14.535 1.00 91.81 79 GLY A O 1
ATOM 639 N N . SER A 1 80 ? -16.370 -6.514 14.986 1.00 91.25 80 SER A N 1
ATOM 640 C CA . SER A 1 80 ? -15.860 -5.573 13.985 1.00 91.25 80 SER A CA 1
ATOM 641 C C . SER A 1 80 ? -14.421 -5.159 14.294 1.00 91.25 80 SER A C 1
ATOM 643 O O . SER A 1 80 ? -13.574 -5.177 13.403 1.00 91.25 80 SER A O 1
ATOM 645 N N . GLN A 1 81 ? -14.110 -4.839 15.556 1.00 90.19 81 GLN A N 1
ATOM 646 C CA . GLN A 1 81 ? -12.748 -4.483 15.972 1.00 90.19 81 GLN A CA 1
ATOM 647 C C . GLN A 1 81 ? -11.739 -5.602 15.686 1.00 90.19 81 GLN A C 1
ATOM 649 O O . GLN A 1 81 ? -10.617 -5.331 15.253 1.00 90.19 81 GLN A O 1
ATOM 654 N N . GLU A 1 82 ? -12.123 -6.860 15.901 1.00 92.75 82 GLU A N 1
ATOM 655 C CA . GLU A 1 82 ? -11.256 -7.997 15.607 1.00 92.75 82 GLU A CA 1
ATOM 656 C C . GLU A 1 82 ? -11.014 -8.168 14.099 1.00 92.75 82 GLU A C 1
ATOM 658 O O . GLU A 1 82 ? -9.874 -8.385 13.683 1.00 92.75 82 GLU A O 1
ATOM 663 N N . ALA A 1 83 ? -12.050 -7.996 13.271 1.00 93.50 83 ALA A N 1
ATOM 664 C CA . ALA A 1 83 ? -11.917 -8.011 11.813 1.00 93.50 83 ALA A CA 1
ATOM 665 C C . ALA A 1 83 ? -10.976 -6.903 11.310 1.00 93.50 83 ALA A C 1
ATOM 667 O O . ALA A 1 83 ? -10.098 -7.141 10.483 1.00 93.50 83 ALA A O 1
ATOM 668 N N . LEU A 1 84 ? -11.063 -5.705 11.886 1.00 91.12 84 LEU A N 1
ATOM 669 C CA . LEU A 1 84 ? -10.179 -4.588 11.533 1.00 91.12 84 LEU A CA 1
ATOM 670 C C . LEU A 1 84 ? -8.744 -4.821 11.976 1.00 91.12 84 LEU A C 1
ATOM 672 O O . LEU A 1 84 ? -7.798 -4.458 11.279 1.00 91.12 84 LEU A O 1
ATOM 676 N N . LYS A 1 85 ? -8.559 -5.485 13.117 1.00 90.62 85 LYS A N 1
ATOM 677 C CA . LYS A 1 85 ? -7.236 -5.934 13.537 1.00 90.62 85 LYS A CA 1
ATOM 678 C C . LYS A 1 85 ? -6.646 -6.917 12.523 1.00 90.62 85 LYS A C 1
ATOM 680 O O . LYS A 1 85 ? -5.458 -6.809 12.226 1.00 90.62 85 LYS A O 1
ATOM 685 N N . ARG A 1 86 ? -7.442 -7.837 11.966 1.00 93.19 86 ARG A N 1
ATOM 686 C CA . ARG A 1 86 ? -6.988 -8.731 10.884 1.00 93.19 86 ARG A CA 1
ATOM 687 C C . ARG A 1 86 ? -6.620 -7.956 9.620 1.00 93.19 86 ARG A C 1
ATOM 689 O O . ARG A 1 86 ? -5.544 -8.205 9.081 1.00 93.19 86 ARG A O 1
ATOM 696 N N . LEU A 1 87 ? -7.435 -6.981 9.206 1.00 91.50 87 LEU A N 1
ATOM 697 C CA . LEU A 1 87 ? -7.105 -6.085 8.092 1.00 91.50 87 LEU A CA 1
ATOM 698 C C . LEU A 1 87 ? -5.750 -5.400 8.308 1.00 91.50 87 LEU A C 1
ATOM 700 O O . LEU A 1 87 ? -4.884 -5.460 7.439 1.00 91.50 87 LEU A O 1
ATOM 704 N N . ASN A 1 88 ? -5.521 -4.832 9.489 1.00 87.00 88 ASN A N 1
ATOM 705 C CA . ASN A 1 88 ? -4.258 -4.168 9.813 1.00 87.00 88 ASN A CA 1
ATOM 706 C C . ASN A 1 88 ? -3.065 -5.130 9.798 1.00 87.00 88 ASN A C 1
ATOM 708 O O . ASN A 1 88 ? -2.003 -4.801 9.274 1.00 87.00 88 ASN A O 1
ATOM 712 N N . LEU A 1 89 ? -3.241 -6.342 10.330 1.00 88.12 89 LEU A N 1
ATOM 713 C CA . LEU A 1 89 ? -2.199 -7.371 10.337 1.00 88.12 89 LEU A CA 1
ATOM 714 C C . LEU A 1 89 ? -1.921 -7.966 8.949 1.00 88.12 89 LEU A C 1
ATOM 716 O O . LEU A 1 89 ? -0.851 -8.536 8.749 1.00 88.12 89 LEU A O 1
ATOM 720 N N . SER A 1 90 ? -2.838 -7.824 7.987 1.00 87.06 90 SER A N 1
ATOM 721 C CA . SER A 1 90 ? -2.650 -8.327 6.620 1.00 87.06 90 SER A CA 1
ATOM 722 C C . SER A 1 90 ? -1.543 -7.597 5.847 1.00 87.06 90 SER A C 1
ATOM 724 O O . SER A 1 90 ? -1.041 -8.121 4.852 1.00 87.06 90 SER A O 1
ATOM 726 N N . GLY A 1 91 ? -1.165 -6.382 6.269 1.00 81.94 91 GLY A N 1
ATOM 727 C CA . GLY A 1 91 ? -0.223 -5.536 5.527 1.00 81.94 91 GLY A CA 1
ATOM 728 C C . GLY A 1 91 ? -0.768 -5.042 4.179 1.00 81.94 91 GLY A C 1
ATOM 729 O O . GLY A 1 91 ? 0.004 -4.628 3.309 1.00 81.94 91 GLY A O 1
ATOM 730 N N . ALA A 1 92 ? -2.089 -5.094 3.995 1.00 85.75 92 ALA A N 1
ATOM 731 C CA . ALA A 1 92 ? -2.799 -4.644 2.804 1.00 85.75 92 ALA A CA 1
ATOM 732 C C . ALA A 1 92 ? -3.882 -3.610 3.151 1.00 85.75 92 ALA A C 1
ATOM 734 O O . ALA A 1 92 ? -4.945 -3.605 2.546 1.00 85.75 92 ALA A O 1
ATOM 735 N N . THR A 1 93 ? -3.649 -2.728 4.126 1.00 89.94 93 THR A N 1
ATOM 736 C CA . THR A 1 93 ? -4.608 -1.644 4.387 1.00 89.94 93 THR A CA 1
ATOM 737 C C . THR A 1 93 ? -4.745 -0.733 3.153 1.00 89.94 93 THR A C 1
ATOM 739 O O . THR A 1 93 ? -3.777 -0.591 2.392 1.00 89.94 93 THR A O 1
ATOM 742 N N . PRO A 1 94 ? -5.922 -0.128 2.910 1.00 89.00 94 PRO A N 1
ATOM 743 C CA . PRO A 1 94 ? -6.137 0.736 1.748 1.00 89.00 94 PRO A CA 1
ATOM 744 C C . PRO A 1 94 ? -5.094 1.854 1.636 1.00 89.00 94 PRO A C 1
ATOM 746 O O . PRO A 1 94 ? -4.519 2.077 0.574 1.00 89.00 94 PRO A O 1
ATOM 749 N N . GLU A 1 95 ? -4.771 2.496 2.752 1.00 87.25 95 GLU A N 1
ATOM 750 C CA . GLU A 1 95 ? -3.771 3.560 2.859 1.00 87.25 95 GLU A CA 1
ATOM 751 C C . GLU A 1 95 ? -2.390 3.083 2.397 1.00 87.25 95 GLU A C 1
ATOM 753 O O . GLU A 1 95 ? -1.661 3.746 1.650 1.00 87.25 95 GLU A O 1
ATOM 758 N N . LEU A 1 96 ? -2.038 1.878 2.833 1.00 87.19 96 LEU A N 1
ATOM 759 C CA . LEU A 1 96 ? -0.778 1.246 2.519 1.00 87.19 96 LEU A CA 1
ATOM 760 C C . LEU A 1 96 ? -0.686 0.878 1.039 1.00 87.19 96 LEU A C 1
ATOM 762 O O . LEU A 1 96 ? 0.355 1.079 0.403 1.00 87.19 96 LEU A O 1
ATOM 766 N N . LEU A 1 97 ? -1.776 0.356 0.484 1.00 90.38 97 LEU A N 1
ATOM 767 C CA . LEU A 1 97 ? -1.886 0.010 -0.925 1.00 90.38 97 LEU A CA 1
ATOM 768 C C . LEU A 1 97 ? -1.801 1.240 -1.825 1.00 90.38 97 LEU A C 1
ATOM 770 O O . LEU A 1 97 ? -0.995 1.225 -2.753 1.00 90.38 97 LEU A O 1
ATOM 774 N N . GLU A 1 98 ? -2.529 2.316 -1.526 1.00 91.12 98 GLU A N 1
ATOM 775 C CA . GLU A 1 98 ? -2.472 3.582 -2.273 1.00 91.12 98 GLU A CA 1
ATOM 776 C C . GLU A 1 98 ? -1.026 4.099 -2.379 1.00 91.12 98 GLU A C 1
ATOM 778 O O . GLU A 1 98 ? -0.530 4.398 -3.474 1.00 91.12 98 GLU A O 1
ATOM 783 N N . ILE A 1 99 ? -0.290 4.110 -1.259 1.00 88.81 99 ILE A N 1
ATOM 784 C CA . ILE A 1 99 ? 1.124 4.510 -1.233 1.00 88.81 99 ILE A CA 1
ATOM 785 C C . ILE A 1 99 ? 1.976 3.591 -2.113 1.00 88.81 99 ILE A C 1
ATOM 787 O O . ILE A 1 99 ? 2.830 4.069 -2.870 1.00 88.81 99 ILE A O 1
ATOM 791 N N . ARG A 1 100 ? 1.793 2.271 -2.005 1.00 87.94 100 ARG A N 1
ATOM 792 C CA . ARG A 1 100 ? 2.595 1.287 -2.746 1.00 87.94 100 ARG A CA 1
ATOM 793 C C . ARG A 1 100 ? 2.326 1.347 -4.247 1.00 87.94 100 ARG A C 1
ATOM 795 O O . ARG A 1 100 ? 3.287 1.331 -5.019 1.00 87.94 100 ARG A O 1
ATOM 802 N N . ILE A 1 101 ? 1.065 1.478 -4.655 1.00 90.62 101 ILE A N 1
ATOM 803 C CA . ILE A 1 101 ? 0.656 1.656 -6.053 1.00 90.62 101 ILE A CA 1
ATOM 804 C C . ILE A 1 101 ? 1.278 2.943 -6.605 1.00 90.62 101 ILE A C 1
ATOM 806 O O . ILE A 1 101 ? 1.959 2.903 -7.631 1.00 90.62 101 ILE A O 1
ATOM 810 N N . GLY A 1 102 ? 1.147 4.066 -5.890 1.00 89.38 102 GLY A N 1
ATOM 811 C CA . GLY A 1 102 ? 1.708 5.350 -6.314 1.00 89.38 102 GLY A CA 1
ATOM 812 C C . GLY A 1 102 ? 3.239 5.349 -6.408 1.00 89.38 102 GLY A C 1
ATOM 813 O O . GLY A 1 102 ? 3.809 5.907 -7.347 1.00 89.38 102 GLY A O 1
ATOM 814 N N . LYS A 1 103 ? 3.933 4.695 -5.465 1.00 87.69 103 LYS A N 1
ATOM 815 C CA . LYS A 1 103 ? 5.395 4.506 -5.532 1.00 87.69 103 LYS A CA 1
ATOM 816 C C . LYS A 1 103 ? 5.794 3.655 -6.739 1.00 87.69 103 LYS A C 1
ATOM 818 O O . LYS A 1 103 ? 6.752 4.004 -7.424 1.00 87.69 103 LYS A O 1
ATOM 823 N N . SER A 1 104 ? 5.061 2.575 -6.997 1.00 85.75 104 SER A N 1
ATOM 824 C CA . SER A 1 104 ? 5.299 1.684 -8.134 1.00 85.75 104 SER A CA 1
ATOM 825 C C . SER A 1 104 ? 5.122 2.415 -9.469 1.00 85.75 104 SER A C 1
ATOM 827 O O . SER A 1 104 ? 6.040 2.397 -10.284 1.00 85.75 104 SER A O 1
ATOM 829 N N . SER A 1 105 ? 4.015 3.144 -9.657 1.00 89.06 105 SER A N 1
ATOM 830 C CA . SER A 1 105 ? 3.761 3.940 -10.872 1.00 89.06 105 SER A CA 1
ATOM 831 C C . SER A 1 105 ? 4.903 4.931 -11.140 1.00 89.06 105 SER A C 1
ATOM 833 O O . SER A 1 105 ? 5.547 4.869 -12.190 1.00 89.06 105 SER A O 1
ATOM 835 N N . ARG A 1 106 ? 5.261 5.761 -10.146 1.00 88.00 106 ARG A N 1
ATOM 836 C CA . ARG A 1 106 ? 6.369 6.724 -10.275 1.00 88.00 106 ARG A CA 1
ATOM 837 C C . ARG A 1 106 ? 7.703 6.059 -10.591 1.00 88.00 106 ARG A C 1
ATOM 839 O O . ARG A 1 106 ? 8.474 6.595 -11.381 1.00 88.00 106 ARG A O 1
ATOM 846 N N . TYR A 1 107 ? 7.996 4.913 -9.978 1.00 85.94 107 TYR A N 1
ATOM 847 C CA . TYR A 1 107 ? 9.221 4.178 -10.271 1.00 85.94 107 TYR A CA 1
ATOM 848 C C . TYR A 1 107 ? 9.279 3.802 -11.754 1.00 85.94 107 TYR A C 1
ATOM 850 O O . TYR A 1 107 ? 10.248 4.152 -12.428 1.00 85.94 107 TYR A O 1
ATOM 858 N N . TRP A 1 108 ? 8.228 3.181 -12.292 1.00 81.00 108 TRP A N 1
ATOM 859 C CA . TRP A 1 108 ? 8.216 2.721 -13.683 1.00 81.00 108 TRP A CA 1
ATOM 860 C C . TRP A 1 108 ? 8.273 3.854 -14.705 1.00 81.00 108 TRP A C 1
ATOM 862 O O . TRP A 1 108 ? 8.985 3.712 -15.699 1.00 81.00 108 TRP A O 1
ATOM 872 N N . MET A 1 109 ? 7.666 5.006 -14.407 1.00 83.00 109 MET A N 1
ATOM 873 C CA . MET A 1 109 ? 7.808 6.219 -15.224 1.00 83.00 109 MET A CA 1
ATOM 874 C C . MET A 1 109 ? 9.262 6.691 -15.376 1.00 83.00 109 MET A C 1
ATOM 876 O O . MET A 1 109 ? 9.593 7.341 -16.361 1.00 83.00 109 MET A O 1
ATOM 880 N N . THR A 1 110 ? 10.146 6.367 -14.425 1.00 83.94 110 THR A N 1
ATOM 881 C CA . THR A 1 110 ? 11.571 6.748 -14.487 1.00 83.94 110 THR A CA 1
ATOM 882 C C . THR A 1 110 ? 12.480 5.680 -15.091 1.00 83.94 110 THR A C 1
ATOM 884 O O . THR A 1 110 ? 13.630 5.978 -15.409 1.00 83.94 110 THR A O 1
ATOM 887 N N . GLN A 1 111 ? 12.021 4.429 -15.201 1.00 79.50 111 GLN A N 1
ATOM 888 C CA . GLN A 1 111 ? 12.885 3.308 -15.589 1.00 79.50 111 GLN A CA 1
ATOM 889 C C . GLN A 1 111 ? 12.847 2.968 -17.076 1.00 79.50 111 GLN A C 1
ATOM 891 O O . GLN A 1 111 ? 13.772 2.317 -17.558 1.00 79.50 111 GLN A O 1
ATOM 896 N N . SER A 1 112 ? 11.800 3.363 -17.794 1.00 75.38 112 SER A N 1
ATOM 897 C CA . SER A 1 112 ? 11.646 3.043 -19.209 1.00 75.38 112 SER A CA 1
ATOM 898 C C . SER A 1 112 ? 11.272 4.284 -20.002 1.00 75.38 112 SER A C 1
ATOM 900 O O . SER A 1 112 ? 10.597 5.177 -19.501 1.00 75.38 112 SER A O 1
ATOM 902 N N . THR A 1 113 ? 11.715 4.319 -21.252 1.00 81.31 113 THR A N 1
ATOM 903 C CA . THR A 1 113 ? 11.327 5.310 -22.259 1.00 81.31 113 THR A CA 1
ATOM 904 C C . THR A 1 113 ? 10.389 4.718 -23.313 1.00 81.31 113 THR A C 1
ATOM 906 O O . THR A 1 113 ? 9.983 5.443 -24.216 1.00 81.31 113 THR A O 1
ATOM 909 N N . ASP A 1 114 ? 10.038 3.425 -23.212 1.00 82.69 114 ASP A N 1
ATOM 910 C CA . ASP A 1 114 ? 9.119 2.734 -24.127 1.00 82.69 114 ASP A CA 1
ATOM 911 C C . ASP A 1 114 ? 7.681 3.255 -23.919 1.00 82.69 114 ASP A C 1
ATOM 913 O O . ASP A 1 114 ? 7.063 2.945 -22.892 1.00 82.69 114 ASP A O 1
ATOM 917 N N . PRO A 1 115 ? 7.107 4.008 -24.879 1.00 84.31 115 PRO A N 1
ATOM 918 C CA . PRO A 1 115 ? 5.794 4.624 -24.708 1.00 84.31 115 PRO A CA 1
ATOM 919 C C . PRO A 1 115 ? 4.663 3.606 -24.532 1.00 84.31 115 PRO A C 1
ATOM 921 O O . PRO A 1 115 ? 3.705 3.876 -23.807 1.00 84.31 115 PRO A O 1
ATOM 924 N N . LEU A 1 116 ? 4.764 2.428 -25.160 1.00 84.94 116 LEU A N 1
ATOM 925 C CA . LEU A 1 116 ? 3.740 1.387 -25.052 1.00 84.94 116 LEU A CA 1
ATOM 926 C C . LEU A 1 116 ? 3.760 0.751 -23.663 1.00 84.94 116 LEU A C 1
ATOM 928 O O . LEU A 1 116 ? 2.709 0.541 -23.056 1.00 84.94 116 LEU A O 1
ATOM 932 N N . PHE A 1 117 ? 4.955 0.483 -23.139 1.00 83.12 117 PHE A N 1
ATOM 933 C CA . PHE A 1 117 ? 5.115 -0.033 -21.785 1.00 83.12 117 PHE A CA 1
ATOM 934 C C . PHE A 1 117 ? 4.682 0.981 -20.723 1.00 83.12 117 PHE A C 1
ATOM 936 O O . PHE A 1 117 ? 3.985 0.619 -19.774 1.00 83.12 117 PHE A O 1
ATOM 943 N N . LEU A 1 118 ? 5.043 2.254 -20.890 1.00 87.44 118 LEU A N 1
ATOM 944 C CA . LEU A 1 118 ? 4.614 3.319 -19.985 1.00 87.44 118 LEU A CA 1
ATOM 945 C C . LEU A 1 118 ? 3.089 3.479 -19.986 1.00 87.44 118 LEU A C 1
ATOM 947 O O . LEU A 1 118 ? 2.482 3.547 -18.922 1.00 87.44 118 LEU A O 1
ATOM 951 N N . HIS A 1 119 ? 2.448 3.450 -21.157 1.00 86.88 119 HIS A N 1
ATOM 952 C CA . HIS A 1 119 ? 0.989 3.502 -21.246 1.00 86.88 119 HIS A CA 1
ATOM 953 C C . HIS A 1 119 ? 0.321 2.296 -20.566 1.00 86.88 119 HIS A C 1
ATOM 955 O O . HIS A 1 119 ? -0.645 2.452 -19.818 1.00 86.88 119 HIS A O 1
ATOM 961 N N . TRP A 1 120 ? 0.845 1.090 -20.798 1.00 86.75 120 TRP A N 1
ATOM 962 C CA . TRP A 1 120 ? 0.337 -0.133 -20.176 1.00 86.75 120 TRP A CA 1
ATOM 963 C C . TRP A 1 120 ? 0.492 -0.118 -18.650 1.00 86.75 120 TRP A C 1
ATOM 965 O O . TRP A 1 120 ? -0.474 -0.398 -17.937 1.00 86.75 120 TRP A O 1
ATOM 975 N N . THR A 1 121 ? 1.676 0.245 -18.142 1.00 83.81 121 THR A N 1
ATOM 976 C CA . THR A 1 121 ? 1.919 0.321 -16.695 1.00 83.81 121 THR A CA 1
ATOM 977 C C . THR A 1 121 ? 1.030 1.373 -16.052 1.00 83.81 121 THR A C 1
ATOM 979 O O . THR A 1 121 ? 0.421 1.083 -15.025 1.00 83.81 121 THR A O 1
ATOM 982 N N . GLU A 1 122 ? 0.890 2.554 -16.651 1.00 89.12 122 GLU A N 1
ATOM 983 C CA . GLU A 1 122 ? 0.034 3.606 -16.107 1.00 89.12 122 GLU A CA 1
ATOM 984 C C . GLU A 1 122 ? -1.428 3.162 -16.024 1.00 89.12 122 GLU A C 1
ATOM 986 O O . GLU A 1 122 ? -2.046 3.274 -14.966 1.00 89.12 122 GLU A O 1
ATOM 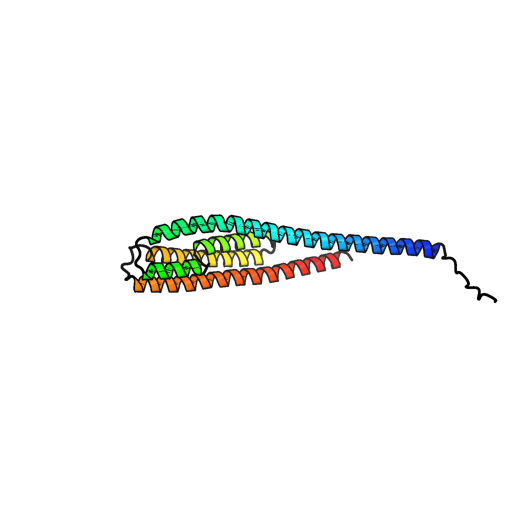991 N N . LYS A 1 123 ? -1.962 2.554 -17.089 1.00 90.06 123 LYS A N 1
ATOM 992 C CA . LYS A 1 123 ? -3.339 2.043 -17.103 1.00 90.06 123 LYS A CA 1
ATOM 993 C C . LYS A 1 123 ? -3.593 1.026 -15.987 1.00 90.06 123 LYS A C 1
ATOM 995 O O . LYS A 1 123 ? -4.652 1.052 -15.361 1.00 90.06 123 LYS A O 1
ATOM 1000 N N . ILE A 1 124 ? -2.636 0.136 -15.727 1.00 90.62 124 ILE A N 1
ATOM 1001 C CA . ILE A 1 124 ? -2.761 -0.856 -14.654 1.00 90.62 124 ILE A CA 1
ATOM 1002 C C . ILE A 1 124 ? -2.703 -0.199 -13.277 1.00 90.62 124 ILE A C 1
ATOM 1004 O O . ILE A 1 124 ? -3.552 -0.495 -12.441 1.00 90.62 124 ILE A O 1
ATOM 1008 N N . HIS A 1 125 ? -1.742 0.695 -13.027 1.00 92.38 125 HIS A N 1
ATOM 1009 C CA . HIS A 1 125 ? -1.645 1.362 -11.727 1.00 92.38 125 HIS A CA 1
ATOM 1010 C C . HIS A 1 125 ? -2.879 2.229 -11.447 1.00 92.38 125 HIS A C 1
ATOM 1012 O O . HIS A 1 125 ? -3.378 2.200 -10.326 1.00 92.38 125 HIS A O 1
ATOM 1018 N N . GLN A 1 126 ? -3.414 2.929 -12.453 1.00 93.56 126 GLN A N 1
ATOM 1019 C CA . GLN A 1 126 ? -4.684 3.651 -12.333 1.00 93.56 126 GLN A CA 1
ATOM 1020 C C . GLN A 1 126 ? -5.848 2.705 -12.019 1.00 93.56 126 GLN A C 1
ATOM 1022 O O . GLN A 1 126 ? -6.650 2.995 -11.139 1.00 93.56 126 GLN A O 1
ATOM 1027 N N . GLY A 1 127 ? -5.924 1.552 -12.690 1.00 94.19 127 GLY A N 1
ATOM 1028 C CA . GLY A 1 127 ? -6.937 0.534 -12.404 1.00 94.19 127 GLY A CA 1
ATOM 1029 C C . GLY A 1 127 ? -6.870 0.023 -10.963 1.00 94.19 127 GLY A C 1
ATOM 1030 O O . GLY A 1 127 ? -7.891 -0.004 -10.278 1.00 94.19 127 GLY A O 1
ATOM 1031 N N . LEU A 1 128 ? -5.669 -0.315 -10.485 1.00 94.12 128 LEU A N 1
ATOM 1032 C CA . LEU A 1 128 ? -5.440 -0.749 -9.104 1.00 94.12 128 LEU A CA 1
ATOM 1033 C C . LEU A 1 128 ? -5.793 0.348 -8.096 1.00 94.12 128 LEU A C 1
ATOM 1035 O O . LEU A 1 128 ? -6.397 0.056 -7.067 1.00 94.12 128 LEU A O 1
ATOM 1039 N N . LEU A 1 129 ? -5.439 1.603 -8.388 1.00 95.94 129 LEU A N 1
ATOM 1040 C CA . LEU A 1 129 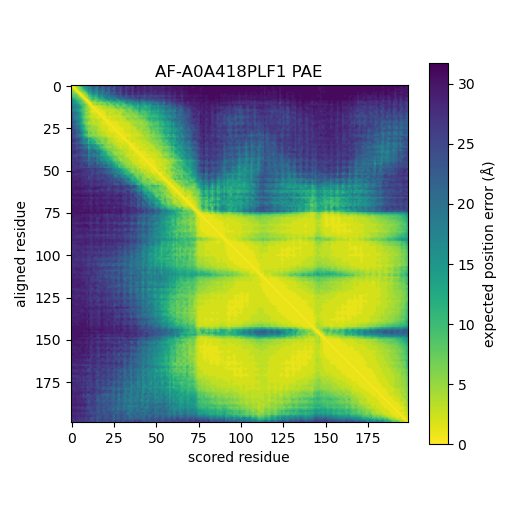? -5.743 2.734 -7.515 1.00 95.94 129 LEU A CA 1
ATOM 1041 C C . LEU A 1 129 ? -7.253 2.966 -7.422 1.00 95.94 129 LEU A C 1
ATOM 1043 O O . LEU A 1 129 ? -7.779 3.050 -6.320 1.00 95.94 129 LEU A O 1
ATOM 1047 N N . ASN A 1 130 ? -7.956 2.972 -8.557 1.00 94.56 130 ASN A N 1
ATOM 1048 C CA . ASN A 1 130 ? -9.410 3.136 -8.598 1.00 94.56 130 ASN A CA 1
ATOM 1049 C C . ASN A 1 130 ? -10.130 2.020 -7.830 1.00 94.56 130 ASN A C 1
ATOM 1051 O O . ASN A 1 130 ? -11.073 2.289 -7.091 1.00 94.56 130 ASN A O 1
ATOM 1055 N N . GLN A 1 131 ? -9.677 0.771 -7.977 1.00 96.38 131 GLN A N 1
ATOM 1056 C CA . GLN A 1 131 ? -10.221 -0.351 -7.211 1.00 96.38 131 GLN A CA 1
ATOM 1057 C C . GLN A 1 131 ? -9.944 -0.189 -5.714 1.00 96.38 131 GLN A C 1
ATOM 1059 O O . GLN A 1 131 ? -10.854 -0.353 -4.910 1.00 96.38 131 GLN A O 1
ATOM 1064 N N . CYS A 1 132 ? -8.721 0.188 -5.336 1.00 95.81 132 CYS A N 1
ATOM 1065 C CA . CYS A 1 132 ? -8.369 0.441 -3.942 1.00 95.81 132 CYS A CA 1
ATOM 1066 C C . CYS A 1 132 ? -9.246 1.540 -3.323 1.00 95.81 132 CYS A C 1
ATOM 1068 O O . CYS A 1 132 ? -9.754 1.359 -2.217 1.00 95.81 132 CYS A O 1
ATOM 1070 N N . SER A 1 133 ? -9.474 2.641 -4.044 1.00 93.31 133 SER A N 1
ATOM 1071 C CA . SER A 1 133 ? -10.334 3.737 -3.591 1.00 93.31 133 SER A CA 1
ATOM 1072 C C . SER A 1 133 ? -11.795 3.305 -3.449 1.00 93.31 133 SER A C 1
ATOM 1074 O O . SER A 1 133 ? -12.403 3.604 -2.428 1.00 93.31 133 SER A O 1
ATOM 1076 N N . ALA A 1 134 ? -12.338 2.527 -4.391 1.00 94.31 134 ALA A N 1
ATOM 1077 C CA . ALA A 1 134 ? -13.704 2.009 -4.286 1.00 94.31 134 ALA A CA 1
ATOM 1078 C C . ALA A 1 134 ? -13.891 1.095 -3.059 1.00 94.31 134 ALA A C 1
ATOM 1080 O O . ALA A 1 134 ? -14.866 1.223 -2.321 1.00 94.31 134 ALA A O 1
ATOM 1081 N N . LEU A 1 135 ? -12.931 0.201 -2.794 1.00 95.94 135 LEU A N 1
ATOM 1082 C CA . LEU A 1 135 ? -12.964 -0.658 -1.605 1.00 95.94 135 LEU A CA 1
ATOM 1083 C C . LEU A 1 135 ? -12.811 0.138 -0.305 1.00 95.94 135 LEU A C 1
ATOM 1085 O O . LEU A 1 135 ? -13.414 -0.205 0.710 1.00 95.94 135 LEU A O 1
ATOM 1089 N N . LYS A 1 136 ? -12.005 1.203 -0.327 1.00 93.50 136 LYS A N 1
ATOM 1090 C CA . LYS A 1 136 ? -11.821 2.111 0.808 1.00 93.50 136 LYS A CA 1
ATOM 1091 C C . LYS A 1 136 ? -13.095 2.888 1.120 1.00 93.50 136 LYS A C 1
ATOM 1093 O O . LYS A 1 136 ? -13.465 2.978 2.285 1.00 93.50 136 LYS A O 1
ATOM 1098 N N . GLU A 1 137 ? -13.773 3.420 0.107 1.00 90.38 137 GLU A N 1
ATOM 1099 C CA . GLU A 1 137 ? -15.079 4.069 0.272 1.00 90.38 137 GLU A CA 1
ATOM 1100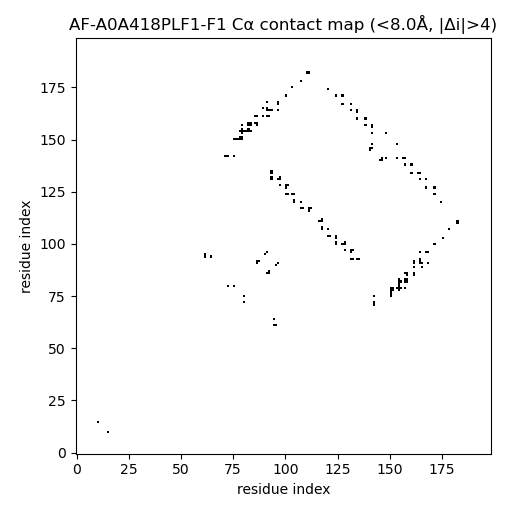 C C . GLU A 1 137 ? -16.083 3.109 0.906 1.00 90.38 137 GLU A C 1
ATOM 1102 O O . GLU A 1 137 ? -16.772 3.468 1.860 1.00 90.38 137 GLU A O 1
ATOM 1107 N N . GLU A 1 138 ? -16.106 1.858 0.448 1.00 91.44 138 GLU A N 1
ATOM 1108 C CA . GLU A 1 138 ? -16.976 0.851 1.035 1.00 91.44 138 GLU A CA 1
ATOM 1109 C C . GLU A 1 138 ? -16.634 0.558 2.502 1.00 91.44 138 GLU A C 1
ATOM 1111 O O . GLU A 1 138 ? -17.523 0.521 3.356 1.00 91.44 138 GLU A O 1
ATOM 1116 N N . LEU A 1 139 ? -15.343 0.404 2.813 1.00 91.62 139 LEU A N 1
ATOM 1117 C CA . LEU A 1 139 ? -14.876 0.236 4.185 1.00 91.62 139 LEU A CA 1
ATOM 1118 C C . LEU A 1 139 ? -15.343 1.404 5.062 1.00 91.62 139 LEU A C 1
ATOM 1120 O O . LEU A 1 139 ? -15.898 1.174 6.132 1.00 91.62 139 LEU A O 1
ATOM 1124 N N . LEU A 1 140 ? -15.192 2.647 4.600 1.00 88.06 140 LEU A N 1
ATOM 1125 C CA . LEU A 1 140 ? -15.621 3.837 5.338 1.00 88.06 140 LEU A CA 1
ATOM 1126 C C . LEU A 1 140 ? -17.135 3.867 5.590 1.00 88.06 140 LEU A C 1
ATOM 1128 O O . LEU A 1 140 ? -17.547 4.241 6.686 1.00 88.06 140 LEU A O 1
ATOM 1132 N N . LEU A 1 141 ? -17.958 3.423 4.636 1.00 86.69 141 LEU A N 1
ATOM 1133 C CA . LEU A 1 141 ? -19.411 3.314 4.822 1.00 86.69 141 LEU A CA 1
ATOM 1134 C C . LEU A 1 141 ? -19.781 2.294 5.907 1.00 86.69 141 LEU A C 1
ATOM 1136 O O . LEU A 1 141 ? -20.679 2.540 6.709 1.00 86.69 141 LEU A O 1
ATOM 1140 N N . ILE A 1 142 ? -19.078 1.159 5.951 1.00 87.12 142 ILE A N 1
ATOM 1141 C CA . ILE A 1 142 ? -19.288 0.080 6.935 1.00 87.12 142 ILE A CA 1
ATOM 1142 C C . ILE A 1 142 ? -18.837 0.500 8.337 1.00 87.12 142 ILE A C 1
ATOM 1144 O O . ILE A 1 142 ? -19.447 0.114 9.339 1.00 87.12 142 ILE A O 1
ATOM 1148 N N . LEU A 1 143 ? -17.745 1.263 8.402 1.00 84.00 143 LEU A N 1
ATOM 1149 C CA . LEU A 1 143 ? -17.218 1.862 9.626 1.00 84.00 143 LEU A CA 1
ATOM 1150 C C . LEU A 1 143 ? -18.096 3.012 10.126 1.00 84.00 143 LEU A C 1
ATOM 1152 O O . LEU A 1 143 ? -18.171 3.261 11.331 1.00 84.00 143 LEU A O 1
ATOM 1156 N N . GLY A 1 144 ? -18.770 3.696 9.204 1.00 73.50 144 GLY A N 1
ATOM 1157 C CA . GLY A 1 144 ? -19.829 4.639 9.503 1.00 73.50 144 GLY A CA 1
ATOM 1158 C C . GLY A 1 144 ? -21.028 3.953 10.159 1.00 73.50 144 GLY A C 1
ATOM 1159 O O . GLY A 1 144 ? -21.344 2.793 9.914 1.00 73.50 144 GLY A O 1
ATOM 1160 N N . ASN A 1 145 ? -21.759 4.706 10.979 1.00 65.69 145 ASN A N 1
ATOM 1161 C CA . ASN A 1 145 ? -23.040 4.250 11.535 1.00 65.69 145 ASN A CA 1
ATOM 1162 C C . ASN A 1 145 ? -24.208 4.402 10.539 1.00 65.69 145 ASN A C 1
ATOM 1164 O O . ASN A 1 145 ? -25.367 4.283 10.930 1.00 65.69 145 ASN A O 1
ATOM 1168 N N . GLU A 1 146 ? -23.921 4.715 9.275 1.00 64.69 146 GLU A N 1
ATOM 1169 C CA . GLU A 1 146 ? -24.929 4.949 8.236 1.00 64.69 146 GLU A CA 1
ATOM 1170 C C . GLU A 1 146 ? -25.602 3.643 7.805 1.00 64.69 146 GLU A C 1
ATOM 1172 O O . GLU A 1 146 ? -26.808 3.601 7.565 1.00 64.69 146 GLU A O 1
ATOM 1177 N N . LEU A 1 147 ? -24.831 2.555 7.782 1.00 63.12 147 LEU A N 1
ATOM 1178 C CA . LEU A 1 147 ? -25.337 1.211 7.569 1.00 63.12 147 LEU A CA 1
ATOM 1179 C C . LEU A 1 147 ? -25.746 0.628 8.929 1.00 63.12 147 LEU A C 1
ATOM 1181 O O . LEU A 1 147 ? -24.899 0.372 9.789 1.00 63.12 147 LEU A O 1
ATOM 1185 N N . GLN A 1 148 ? -27.049 0.413 9.133 1.00 73.44 148 GLN A N 1
ATOM 1186 C CA . GLN A 1 148 ? -27.615 -0.241 10.326 1.00 73.44 148 GLN A CA 1
ATOM 1187 C C . GLN A 1 148 ? -27.303 -1.752 10.343 1.00 73.44 148 GLN A C 1
ATOM 1189 O O . GLN A 1 148 ? -28.203 -2.583 10.388 1.00 73.44 148 GLN A O 1
ATOM 1194 N N . LEU A 1 149 ? -26.020 -2.106 10.262 1.00 79.75 149 LEU A N 1
ATOM 1195 C CA . LEU A 1 149 ? -25.525 -3.480 10.291 1.00 79.75 149 LEU A CA 1
ATOM 1196 C C . LEU A 1 149 ? -25.320 -3.952 11.728 1.00 79.75 149 LEU A C 1
ATOM 1198 O O . LEU A 1 149 ? -24.774 -3.219 12.570 1.00 79.75 149 LEU A O 1
ATOM 1202 N N . GLU A 1 150 ? -25.675 -5.211 11.974 1.00 87.38 150 GLU A N 1
ATOM 1203 C CA . GLU A 1 150 ? -25.270 -5.908 13.189 1.00 87.38 150 GLU A CA 1
ATOM 1204 C C . GLU A 1 150 ? -23.743 -6.064 13.238 1.00 87.38 150 GLU A C 1
ATOM 1206 O O . GLU A 1 150 ? -23.066 -6.122 12.210 1.00 87.38 150 GLU A O 1
ATOM 1211 N N . ASP A 1 151 ? -23.173 -6.155 14.442 1.00 88.25 151 ASP A N 1
ATOM 1212 C CA . ASP A 1 151 ? -21.715 -6.233 14.608 1.00 88.25 151 ASP A CA 1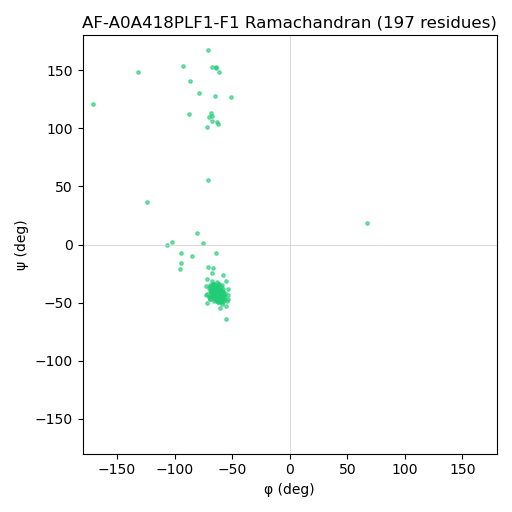
ATOM 1213 C C . ASP A 1 151 ? -21.097 -7.448 13.894 1.00 88.25 151 ASP A C 1
ATOM 1215 O O . ASP A 1 151 ? -20.027 -7.337 13.300 1.00 88.25 151 ASP A O 1
ATOM 1219 N N . ALA A 1 152 ? -21.790 -8.590 13.887 1.00 89.38 152 ALA A N 1
ATOM 1220 C CA . ALA A 1 152 ? -21.334 -9.798 13.203 1.00 89.38 152 ALA A CA 1
ATOM 1221 C C . ALA A 1 152 ? -21.361 -9.655 11.670 1.00 89.38 152 ALA A C 1
ATOM 1223 O O . ALA A 1 152 ? -20.441 -10.102 10.982 1.00 89.38 152 ALA A O 1
ATOM 1224 N N . GLU A 1 153 ? -22.394 -9.009 11.127 1.00 90.88 153 GLU A N 1
ATOM 1225 C CA . GLU A 1 153 ? -22.505 -8.733 9.692 1.00 90.88 153 GLU A CA 1
ATOM 1226 C C . GLU A 1 153 ? -21.444 -7.729 9.244 1.00 90.88 153 GLU A C 1
ATOM 1228 O O . GLU A 1 153 ? -20.771 -7.941 8.230 1.00 90.88 153 GLU A O 1
ATOM 1233 N N . ARG A 1 154 ? -21.235 -6.679 10.048 1.00 91.94 154 ARG A N 1
ATOM 1234 C CA . ARG A 1 154 ? -20.178 -5.687 9.847 1.00 91.94 154 ARG A CA 1
ATOM 1235 C C . ARG A 1 154 ? -18.802 -6.355 9.827 1.00 91.94 154 ARG A C 1
ATOM 1237 O O . ARG A 1 154 ? -18.047 -6.159 8.876 1.00 91.94 154 ARG A O 1
ATOM 1244 N N . ALA A 1 155 ? -18.503 -7.198 10.817 1.00 93.31 155 ALA A N 1
ATOM 1245 C CA . ALA A 1 155 ? -17.249 -7.949 10.894 1.00 93.31 155 ALA A CA 1
ATOM 1246 C C . ALA A 1 155 ? -17.019 -8.822 9.652 1.00 93.31 155 ALA A C 1
ATOM 1248 O O . ALA A 1 155 ? -15.952 -8.767 9.040 1.00 93.31 155 ALA A O 1
ATOM 1249 N N . LYS A 1 156 ? -18.046 -9.564 9.221 1.00 95.50 156 LYS A N 1
ATOM 1250 C CA . LYS A 1 156 ? -17.976 -10.402 8.018 1.00 95.50 156 LYS A CA 1
ATOM 1251 C C . LYS A 1 156 ? -17.686 -9.580 6.763 1.00 95.50 156 LYS A C 1
ATOM 1253 O O . LYS A 1 156 ? -16.931 -10.028 5.901 1.00 95.50 156 LYS A O 1
ATOM 1258 N N . ARG A 1 157 ? -18.276 -8.387 6.638 1.00 94.75 157 ARG A N 1
ATOM 1259 C CA . ARG A 1 157 ? -18.017 -7.513 5.488 1.00 94.75 157 ARG A CA 1
ATOM 1260 C C . ARG A 1 157 ? -16.589 -6.967 5.501 1.00 94.75 157 ARG A C 1
ATOM 1262 O O . ARG A 1 157 ? -15.947 -6.948 4.456 1.00 94.75 157 ARG A O 1
ATOM 1269 N N . ILE A 1 158 ? -16.065 -6.612 6.673 1.00 94.44 158 ILE A N 1
ATOM 1270 C CA . ILE A 1 158 ? -14.667 -6.186 6.837 1.00 94.44 158 ILE A CA 1
ATOM 1271 C C . ILE A 1 158 ? -13.693 -7.310 6.450 1.00 94.44 158 ILE A C 1
ATOM 1273 O O . ILE A 1 158 ? -12.708 -7.052 5.758 1.00 94.44 158 ILE A O 1
ATOM 1277 N N . ASP A 1 159 ? -13.970 -8.561 6.824 1.00 96.38 159 ASP A N 1
ATOM 1278 C CA . ASP A 1 159 ? -13.138 -9.702 6.411 1.00 96.38 159 ASP A CA 1
ATOM 1279 C C . ASP A 1 159 ? -13.141 -9.887 4.884 1.00 96.38 159 ASP A C 1
ATOM 1281 O O . ASP A 1 159 ? -12.090 -10.072 4.274 1.00 96.38 159 ASP A O 1
ATOM 1285 N N . GLN A 1 160 ? -14.301 -9.748 4.236 1.00 97.38 160 GLN A N 1
ATOM 1286 C CA . GLN A 1 160 ? -14.387 -9.816 2.772 1.00 97.38 160 GLN A CA 1
ATOM 1287 C C . GLN A 1 160 ? -13.582 -8.706 2.090 1.00 97.38 160 GLN A C 1
ATOM 1289 O O . GLN A 1 160 ? -12.908 -8.958 1.092 1.00 97.38 160 GLN A O 1
ATOM 1294 N N . LEU A 1 161 ? -13.636 -7.483 2.620 1.00 96.44 161 LEU A N 1
ATOM 1295 C CA . LEU A 1 161 ? -12.813 -6.383 2.122 1.00 96.44 161 LEU A CA 1
ATOM 1296 C C . LEU A 1 161 ? -11.324 -6.658 2.343 1.00 96.44 161 LEU A C 1
ATOM 1298 O O . LEU A 1 161 ? -10.517 -6.383 1.458 1.00 96.44 161 LEU A O 1
ATOM 1302 N N . THR A 1 162 ? -10.960 -7.272 3.469 1.00 96.81 162 THR A N 1
ATOM 1303 C CA . THR A 1 162 ? -9.579 -7.687 3.757 1.00 96.81 162 THR A CA 1
ATOM 1304 C C . THR A 1 162 ? -9.041 -8.635 2.687 1.00 96.81 162 THR A C 1
ATOM 1306 O O . THR A 1 162 ? -7.939 -8.424 2.174 1.00 96.81 162 THR A O 1
ATOM 1309 N N . ASP A 1 163 ? -9.829 -9.628 2.276 1.00 97.50 163 ASP A N 1
ATOM 1310 C CA . ASP A 1 163 ? -9.442 -10.547 1.201 1.00 97.50 163 ASP A CA 1
ATOM 1311 C C . ASP A 1 163 ? -9.258 -9.829 -0.145 1.00 97.50 163 ASP A C 1
ATOM 1313 O O . ASP A 1 163 ? -8.321 -10.130 -0.896 1.00 97.50 163 ASP A O 1
ATOM 1317 N N . GLN A 1 164 ? -10.127 -8.859 -0.446 1.00 98.12 164 GLN A N 1
ATOM 1318 C CA . GLN A 1 164 ? -10.081 -8.081 -1.687 1.00 98.12 164 GLN A CA 1
ATOM 1319 C C . GLN A 1 164 ? -8.863 -7.156 -1.738 1.00 98.12 164 GLN A C 1
ATOM 1321 O O . GLN A 1 164 ? -8.144 -7.147 -2.740 1.00 98.12 164 GLN A O 1
ATOM 1326 N N . PHE A 1 165 ? -8.553 -6.462 -0.642 1.00 97.00 165 PHE A N 1
ATOM 1327 C CA . PHE A 1 165 ? -7.307 -5.710 -0.520 1.00 97.00 165 PHE A CA 1
ATOM 1328 C C . PHE A 1 165 ? -6.077 -6.619 -0.648 1.00 97.00 165 PHE A C 1
ATOM 1330 O O . PHE A 1 165 ? -5.116 -6.283 -1.345 1.00 97.00 165 PHE A O 1
ATOM 1337 N N . GLY A 1 166 ? -6.116 -7.815 -0.053 1.00 95.69 166 GLY A N 1
ATOM 1338 C CA . GLY A 1 166 ? -5.084 -8.834 -0.246 1.00 95.69 166 GLY A CA 1
ATOM 1339 C C . GLY A 1 166 ? -4.923 -9.257 -1.714 1.00 95.69 166 GLY A C 1
ATOM 1340 O O . GLY A 1 166 ? -3.805 -9.517 -2.163 1.00 95.69 166 GLY A O 1
ATOM 1341 N N . GLY A 1 167 ? -6.016 -9.288 -2.481 1.00 96.00 167 GLY A N 1
ATOM 1342 C CA . GLY A 1 167 ? -6.010 -9.470 -3.935 1.00 96.00 167 GLY A CA 1
ATOM 1343 C C . GLY A 1 167 ? -5.244 -8.364 -4.657 1.00 96.00 167 GLY A C 1
ATOM 1344 O O . GLY A 1 167 ? -4.261 -8.656 -5.337 1.00 96.00 167 GLY A O 1
ATOM 1345 N N . LEU A 1 168 ? -5.608 -7.102 -4.411 1.00 96.00 168 LEU A N 1
ATOM 1346 C CA . LEU A 1 168 ? -4.923 -5.943 -4.997 1.00 96.00 168 LEU A CA 1
ATOM 1347 C C . LEU A 1 168 ? -3.433 -5.911 -4.654 1.00 96.00 168 LEU A C 1
ATOM 1349 O O . LEU A 1 168 ? -2.600 -5.568 -5.498 1.00 96.00 168 LEU A O 1
ATOM 1353 N N . HIS A 1 169 ? -3.072 -6.300 -3.427 1.00 92.81 169 HIS A N 1
ATOM 1354 C CA . HIS A 1 169 ? -1.672 -6.421 -3.048 1.00 92.81 169 HIS A CA 1
ATOM 1355 C C . HIS A 1 169 ? -0.934 -7.423 -3.953 1.00 92.81 169 HIS A C 1
ATOM 1357 O O . HIS A 1 169 ? 0.150 -7.102 -4.460 1.00 92.81 169 HIS A O 1
ATOM 1363 N N . ARG A 1 170 ? -1.496 -8.620 -4.160 1.00 93.19 170 ARG A N 1
ATOM 1364 C CA . ARG A 1 170 ? -0.894 -9.653 -5.018 1.00 93.19 170 ARG A CA 1
ATOM 1365 C C . ARG A 1 170 ? -0.774 -9.181 -6.464 1.00 93.19 170 ARG A C 1
ATOM 1367 O O . ARG A 1 170 ? 0.286 -9.366 -7.062 1.00 93.19 170 ARG A O 1
ATOM 1374 N N . ASP A 1 171 ? -1.800 -8.517 -6.985 1.00 90.81 171 ASP A N 1
ATOM 1375 C CA . ASP A 1 171 ? -1.802 -7.989 -8.351 1.00 90.81 171 ASP A CA 1
ATOM 1376 C C . ASP A 1 171 ? -0.708 -6.935 -8.547 1.00 90.81 171 ASP A C 1
ATOM 1378 O O . ASP A 1 171 ? 0.071 -7.014 -9.499 1.00 90.81 171 ASP A O 1
ATOM 1382 N N . LEU A 1 172 ? -0.554 -6.002 -7.599 1.00 90.94 172 LEU A N 1
ATOM 1383 C CA . LEU A 1 172 ? 0.542 -5.032 -7.620 1.00 90.94 172 LEU A CA 1
ATOM 1384 C C . LEU A 1 172 ? 1.914 -5.725 -7.650 1.00 90.94 172 LEU A C 1
ATOM 1386 O O . LEU A 1 172 ? 2.796 -5.331 -8.417 1.00 90.94 172 LEU A O 1
ATOM 1390 N N . SER A 1 173 ? 2.107 -6.764 -6.834 1.00 84.50 173 SER A N 1
ATOM 1391 C CA . SER A 1 173 ? 3.357 -7.529 -6.819 1.00 84.50 173 SER A CA 1
ATOM 1392 C C . SER A 1 173 ? 3.614 -8.261 -8.141 1.00 84.50 173 SER A C 1
ATOM 1394 O O . SER A 1 173 ? 4.751 -8.261 -8.616 1.00 84.50 173 SER A O 1
ATOM 1396 N N . ALA A 1 174 ? 2.583 -8.820 -8.776 1.00 80.00 174 ALA A N 1
ATOM 1397 C CA . ALA A 1 174 ? 2.705 -9.455 -10.087 1.00 80.00 174 ALA A CA 1
ATOM 1398 C C . ALA A 1 174 ? 3.113 -8.446 -11.176 1.00 80.00 174 ALA A C 1
ATOM 1400 O O . ALA A 1 174 ? 4.020 -8.710 -11.968 1.00 80.00 174 ALA A O 1
ATOM 1401 N N . VAL A 1 175 ? 2.512 -7.252 -11.171 1.00 79.56 175 VAL A N 1
ATOM 1402 C CA . VAL A 1 175 ? 2.847 -6.164 -12.106 1.00 79.56 175 VAL A CA 1
ATOM 1403 C C . VAL A 1 175 ? 4.298 -5.725 -11.942 1.00 79.56 175 VAL A C 1
ATOM 1405 O O . VAL A 1 175 ? 5.001 -5.537 -12.938 1.00 79.56 175 VAL A O 1
ATOM 1408 N N . GLN A 1 176 ? 4.778 -5.603 -10.702 1.00 78.88 176 GLN A N 1
ATOM 1409 C CA . GLN A 1 176 ? 6.173 -5.264 -10.415 1.00 78.88 176 GLN A CA 1
ATOM 1410 C C . GLN A 1 176 ? 7.142 -6.317 -10.959 1.00 78.88 176 GLN A C 1
ATOM 1412 O O . GLN A 1 176 ? 8.126 -5.961 -11.606 1.00 78.88 176 GLN A O 1
ATOM 1417 N N . GLN A 1 177 ? 6.856 -7.604 -10.750 1.00 72.25 177 GLN A N 1
ATOM 1418 C CA . GLN A 1 177 ? 7.691 -8.695 -11.261 1.00 72.25 177 GLN A CA 1
ATOM 1419 C C . GLN A 1 177 ? 7.728 -8.719 -12.793 1.00 72.25 177 GLN A C 1
ATOM 1421 O O . GLN A 1 177 ? 8.810 -8.750 -13.380 1.00 72.25 177 GLN A O 1
ATOM 1426 N N . ALA A 1 178 ? 6.568 -8.632 -13.450 1.00 72.50 178 ALA A N 1
ATOM 1427 C CA . ALA A 1 178 ? 6.483 -8.605 -14.910 1.00 72.50 178 ALA A CA 1
ATOM 1428 C C . ALA A 1 178 ? 7.241 -7.404 -15.506 1.00 72.50 178 ALA A C 1
ATOM 1430 O O . ALA A 1 178 ? 7.976 -7.536 -16.487 1.00 72.50 178 ALA A O 1
ATOM 1431 N N . SER A 1 179 ? 7.115 -6.239 -14.868 1.00 77.00 179 SER A N 1
ATOM 1432 C CA . SER A 1 179 ? 7.799 -5.009 -15.272 1.00 77.00 179 SER A CA 1
ATOM 1433 C C . SER A 1 179 ? 9.323 -5.112 -15.121 1.00 77.00 179 SER A C 1
ATOM 1435 O O . SER A 1 179 ? 10.060 -4.660 -15.998 1.00 77.00 179 SER A O 1
ATOM 1437 N N . LEU A 1 180 ? 9.813 -5.765 -14.059 1.00 75.38 180 LEU A N 1
ATOM 1438 C CA . LEU A 1 180 ? 11.246 -6.018 -13.853 1.00 75.38 180 LEU A CA 1
ATOM 1439 C C . LEU A 1 180 ? 11.832 -6.934 -14.930 1.00 75.38 180 LEU A C 1
ATOM 1441 O O . LEU A 1 180 ? 12.898 -6.629 -15.465 1.00 75.38 180 LEU A O 1
ATOM 1445 N N . ILE A 1 181 ? 11.131 -8.019 -15.274 1.00 71.62 181 ILE A N 1
ATOM 1446 C CA . ILE A 1 181 ? 11.553 -8.953 -16.331 1.00 71.62 181 ILE A CA 1
ATOM 1447 C C . ILE A 1 181 ? 11.628 -8.234 -17.681 1.00 71.62 181 ILE A C 1
ATOM 1449 O O . ILE A 1 181 ? 12.580 -8.410 -18.440 1.00 71.62 181 ILE A O 1
ATOM 1453 N N . ARG A 1 182 ? 10.647 -7.382 -17.988 1.00 73.38 182 ARG A N 1
ATOM 1454 C CA . ARG A 1 182 ? 10.674 -6.607 -19.230 1.00 73.38 182 ARG A CA 1
ATOM 1455 C C . ARG A 1 182 ? 11.843 -5.621 -19.259 1.00 73.38 182 ARG A C 1
ATOM 1457 O O . ARG A 1 182 ? 12.527 -5.525 -20.276 1.00 73.38 182 ARG A O 1
ATOM 1464 N N . LEU A 1 183 ? 12.086 -4.908 -18.158 1.00 73.94 183 LEU A N 1
ATOM 1465 C CA . LEU A 1 183 ? 13.174 -3.935 -18.072 1.00 73.94 183 LEU A CA 1
ATOM 1466 C C . LEU A 1 183 ? 14.551 -4.596 -18.229 1.00 73.94 183 LEU A C 1
ATOM 1468 O O . LEU A 1 183 ? 15.419 -4.038 -18.902 1.00 73.94 183 LEU A O 1
ATOM 1472 N N . SER A 1 184 ? 14.769 -5.767 -17.624 1.00 70.94 184 SER A N 1
ATOM 1473 C CA . SER A 1 184 ? 16.037 -6.492 -17.770 1.00 70.94 184 SER A CA 1
ATOM 1474 C C . SER A 1 184 ? 16.265 -6.931 -19.216 1.00 70.94 184 SER A C 1
ATOM 1476 O O . SER A 1 184 ? 17.358 -6.731 -19.745 1.00 70.94 184 SER A O 1
ATOM 1478 N N . HIS A 1 185 ? 15.220 -7.429 -19.880 1.00 72.25 185 HIS A N 1
ATOM 1479 C CA . HIS A 1 185 ? 15.274 -7.795 -21.291 1.00 72.25 185 HIS A CA 1
ATOM 1480 C C . HIS A 1 185 ? 15.572 -6.586 -22.193 1.00 72.25 185 HIS A C 1
ATOM 1482 O O . HIS A 1 185 ? 16.440 -6.668 -23.058 1.00 72.25 185 HIS A O 1
ATOM 1488 N N . GLN A 1 186 ? 14.932 -5.435 -21.953 1.00 69.19 186 GLN A N 1
ATOM 1489 C CA . GLN A 1 186 ? 15.209 -4.209 -22.710 1.00 69.19 186 GLN A CA 1
ATOM 1490 C C . GLN A 1 186 ? 16.679 -3.777 -22.575 1.00 69.19 186 GLN A C 1
ATOM 1492 O O . GLN A 1 186 ? 17.343 -3.517 -23.578 1.00 69.19 186 GLN A O 1
ATOM 1497 N N . LYS A 1 187 ? 17.212 -3.745 -21.347 1.00 75.38 187 LYS A N 1
ATOM 1498 C CA . LYS A 1 187 ? 18.613 -3.363 -21.098 1.00 75.38 187 LYS A CA 1
ATOM 1499 C C . LYS A 1 187 ? 19.609 -4.317 -21.758 1.00 75.38 187 LYS A C 1
ATOM 1501 O O . LYS A 1 187 ? 20.656 -3.868 -22.219 1.00 75.38 187 LYS A O 1
ATOM 1506 N N . TYR A 1 188 ? 19.289 -5.610 -21.806 1.00 74.06 188 TYR A N 1
ATOM 1507 C CA . TYR A 1 188 ? 20.103 -6.611 -22.491 1.00 74.06 188 TYR A CA 1
ATOM 1508 C C . TYR A 1 188 ? 20.175 -6.343 -24.003 1.00 74.06 188 TYR A C 1
ATOM 1510 O O . TYR A 1 188 ? 21.268 -6.252 -24.557 1.00 74.06 188 TYR A O 1
ATOM 1518 N N . LEU A 1 189 ? 19.029 -6.110 -24.652 1.00 75.25 189 LEU A N 1
ATOM 1519 C CA . LEU A 1 189 ? 18.979 -5.796 -26.085 1.00 75.25 189 LEU A CA 1
ATOM 1520 C C . LEU A 1 189 ? 19.714 -4.491 -26.422 1.00 75.25 189 LEU A C 1
ATOM 1522 O O . LEU A 1 189 ? 20.457 -4.424 -27.398 1.00 75.25 189 LEU A O 1
ATOM 1526 N N . GLU A 1 190 ? 19.561 -3.453 -25.596 1.00 75.12 190 GLU A N 1
ATOM 1527 C CA . GLU A 1 190 ? 20.301 -2.196 -25.770 1.00 75.12 190 GLU A CA 1
ATOM 1528 C C . GLU A 1 190 ? 21.820 -2.389 -25.660 1.00 75.12 190 GLU A C 1
ATOM 1530 O O . GLU A 1 190 ? 22.587 -1.694 -26.331 1.00 75.12 190 GLU A O 1
ATOM 1535 N N . TYR A 1 191 ? 22.266 -3.311 -24.805 1.00 77.12 191 TYR A N 1
ATOM 1536 C CA . TYR A 1 191 ? 23.674 -3.662 -24.676 1.00 77.12 191 TYR A CA 1
ATOM 1537 C C . TYR A 1 191 ? 24.188 -4.402 -25.919 1.00 77.12 191 TYR A C 1
ATOM 1539 O O . TYR A 1 191 ? 25.213 -3.998 -26.469 1.00 77.12 191 TYR A O 1
ATOM 1547 N N . GLU A 1 192 ? 23.462 -5.408 -26.417 1.00 76.19 192 GLU A N 1
ATOM 1548 C CA . GLU A 1 192 ? 23.831 -6.128 -27.646 1.00 76.19 192 GLU A CA 1
ATOM 1549 C C . GLU A 1 192 ? 23.890 -5.203 -28.868 1.00 76.19 192 GLU A C 1
ATOM 1551 O O . GLU A 1 192 ? 24.872 -5.218 -29.609 1.00 76.19 192 GLU A O 1
ATOM 1556 N N . LEU A 1 193 ? 22.898 -4.324 -29.044 1.00 74.38 193 LEU A N 1
ATOM 1557 C CA . LEU A 1 193 ? 22.885 -3.349 -30.140 1.00 74.38 193 LEU A CA 1
ATOM 1558 C C . LEU A 1 193 ? 24.086 -2.396 -30.080 1.00 74.38 193 LEU A C 1
ATOM 1560 O O . LEU A 1 193 ? 24.666 -2.054 -31.109 1.00 74.38 193 LEU A O 1
ATOM 1564 N N . LYS A 1 194 ? 24.497 -1.976 -28.876 1.00 77.19 194 LYS A N 1
ATOM 1565 C CA . LYS A 1 194 ? 25.702 -1.152 -28.692 1.00 77.19 194 LYS A CA 1
ATOM 1566 C C . LYS A 1 194 ? 26.987 -1.904 -29.027 1.00 77.19 194 LYS A C 1
ATOM 1568 O O . LYS A 1 194 ? 27.946 -1.255 -29.435 1.00 77.19 194 LYS A O 1
ATOM 1573 N N . LEU A 1 195 ? 27.033 -3.220 -28.823 1.00 75.94 195 LEU A N 1
ATOM 1574 C CA . LEU A 1 195 ? 28.175 -4.042 -29.220 1.00 75.94 195 LEU A CA 1
ATOM 1575 C C . LEU A 1 195 ? 28.229 -4.218 -30.737 1.00 75.94 195 LEU A C 1
ATOM 1577 O O . LEU A 1 195 ? 29.297 -4.055 -31.316 1.00 75.94 195 LEU A O 1
ATOM 1581 N N . LEU A 1 196 ? 27.087 -4.481 -31.375 1.00 78.12 196 LEU A N 1
ATOM 1582 C CA . LEU A 1 196 ? 26.998 -4.639 -32.828 1.00 78.12 196 LEU A CA 1
ATOM 1583 C C . LEU A 1 196 ? 27.342 -3.343 -33.573 1.00 78.12 196 LEU A C 1
ATOM 1585 O O . LEU A 1 196 ? 28.094 -3.388 -34.533 1.00 78.12 196 LEU A O 1
ATOM 1589 N N . ASN A 1 197 ? 26.886 -2.184 -33.086 1.00 75.56 197 ASN A N 1
ATOM 1590 C CA . ASN A 1 197 ? 27.165 -0.876 -33.701 1.00 75.56 197 ASN A CA 1
ATOM 1591 C C . ASN A 1 197 ? 28.599 -0.348 -33.468 1.00 75.56 197 ASN A C 1
ATOM 1593 O O . ASN A 1 197 ? 28.903 0.783 -33.848 1.00 75.56 197 ASN A O 1
ATOM 1597 N N . ARG A 1 198 ? 29.464 -1.103 -32.777 1.00 64.56 198 ARG A N 1
ATOM 1598 C CA . ARG A 1 198 ? 30.894 -0.777 -32.617 1.00 64.56 198 ARG A CA 1
ATOM 1599 C C . ARG A 1 198 ? 31.791 -1.458 -33.657 1.00 64.56 198 ARG A C 1
ATOM 1601 O O . ARG A 1 198 ? 32.981 -1.147 -33.675 1.00 64.56 198 ARG A O 1
ATOM 1608 N N . PHE A 1 199 ? 31.237 -2.355 -34.469 1.00 50.16 199 PHE A N 1
ATOM 1609 C CA . PHE A 1 199 ? 31.890 -2.986 -35.616 1.00 50.16 199 PHE A CA 1
ATOM 1610 C C . PHE A 1 199 ? 31.339 -2.401 -36.918 1.00 50.16 199 PHE A C 1
ATOM 1612 O O . PHE A 1 199 ? 32.106 -2.393 -37.904 1.00 50.16 199 PHE A O 1
#

Solvent-accessible surface area (backbone atoms only — not comparable to full-atom values): 11056 Å² total; per-residue (Å²): 142,85,82,86,81,76,83,76,79,72,80,48,71,68,53,56,52,49,53,54,51,54,51,51,53,53,51,53,50,51,54,51,51,53,50,51,55,51,48,52,51,51,51,52,52,50,52,50,50,52,49,52,53,51,50,56,57,46,57,54,53,53,52,56,53,48,51,58,52,57,64,66,52,79,83,59,49,71,54,29,52,52,26,50,49,49,32,60,72,64,75,34,38,56,72,57,43,50,52,50,45,53,51,49,46,57,49,52,67,73,73,56,87,52,66,68,59,50,52,52,52,48,55,50,40,51,50,53,45,53,52,43,49,54,53,40,54,51,51,52,46,64,69,33,83,82,52,90,61,53,47,66,60,44,15,53,51,45,45,53,48,38,54,50,33,45,47,54,50,52,52,53,52,50,53,51,52,55,51,51,55,50,50,53,52,52,56,50,51,56,50,52,53,57,57,60,74,73,113

Foldseek 3Di:
DDDDDDPPPDQDPVNVVVVVVVVVVVVVVVVVVVVVVVVVVVVVVVVVVCVVVVVVVLVVQLVVVVVVVVVLQPPADPLLVVLVVVLNVLCLQLSSLLVLLVVLLVVLVPLDPPPVLNVVSVVVSVVLNVQSVVLVVVLVCLSDVVPVDDRNRSSVSSNVSSVVSNVSVVVSVVSSVVSVVVSVVVVVVVVVVVVVVVD

Organism: NCBI:txid2056311

pLDDT: mean 74.92, std 16.3, range [38.91, 98.12]

Radius of gyration: 30.3 Å; Cα contacts (8 Å, |Δi|>4): 99; chains: 1; bounding box: 108×42×55 Å

Nearest PDB structures (foldseek):
  7sqc-assembly1_1H  TM=3.114E-01  e=6.876E-01  Chlamydomonas reinhardtii
  6ixe-assembly1_A  TM=2.928E-01  e=2.372E+00  Homo sapiens
  7sqc-assembly1_1F  TM=2.716E-01  e=2.372E+00  Chlamydomonas reinhardtii
  5yny-assembly1_A  TM=4.385E-01  e=9.615E+00  Dermatophagoides farinae